Protein AF-A0A8T5TA99-F1 (afdb_monomer_lite)

Radius of gyration: 25.8 Å; chains: 1; bounding box: 64×34×60 Å

Structure (mmCIF, N/CA/C/O backbone):
data_AF-A0A8T5TA99-F1
#
_entry.id   AF-A0A8T5TA99-F1
#
loop_
_atom_site.group_PDB
_atom_site.id
_atom_site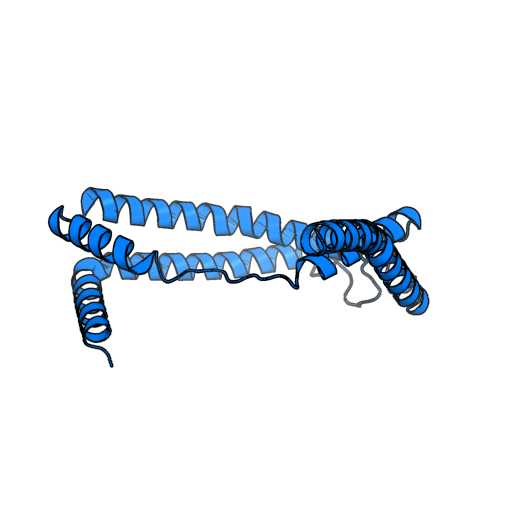.type_symbol
_atom_site.label_atom_id
_atom_site.label_alt_id
_atom_site.label_comp_id
_atom_site.label_asym_id
_atom_site.label_entity_id
_atom_site.label_seq_id
_atom_site.pdbx_PDB_ins_code
_atom_site.Cartn_x
_atom_site.Cartn_y
_atom_site.Cartn_z
_atom_site.occupancy
_atom_site.B_iso_or_equiv
_atom_site.auth_seq_id
_atom_site.auth_comp_id
_atom_site.auth_asym_id
_atom_site.auth_atom_id
_atom_site.pdbx_PDB_model_num
ATOM 1 N N . MET A 1 1 ? -14.750 -26.282 25.254 1.00 51.44 1 MET A N 1
ATOM 2 C CA . MET A 1 1 ? -15.281 -24.907 25.203 1.00 51.44 1 MET A CA 1
ATOM 3 C C . MET A 1 1 ? -15.154 -24.340 26.601 1.00 51.44 1 MET A C 1
ATOM 5 O O . MET A 1 1 ? -15.674 -24.954 27.524 1.00 51.44 1 MET A O 1
ATOM 9 N N . SER A 1 2 ? -14.337 -23.305 26.790 1.00 62.81 2 SER A N 1
ATOM 10 C CA . SER A 1 2 ? -14.046 -22.801 28.142 1.00 62.81 2 SER A CA 1
ATOM 11 C C . SER A 1 2 ? -15.219 -21.975 28.684 1.00 62.81 2 SER A C 1
ATOM 13 O O . SER A 1 2 ? -15.949 -21.358 27.911 1.00 62.81 2 SER A O 1
ATOM 15 N N . GLU A 1 3 ? -15.400 -21.939 30.005 1.00 66.69 3 GLU A N 1
ATOM 16 C CA . GLU A 1 3 ? -16.466 -21.178 30.685 1.00 66.69 3 GLU A CA 1
ATOM 17 C C . GLU A 1 3 ? -16.492 -19.688 30.270 1.00 66.69 3 GLU A C 1
ATOM 19 O O . GLU A 1 3 ? -17.555 -19.077 30.147 1.00 66.69 3 GLU A O 1
ATOM 24 N N . ASN A 1 4 ? -15.319 -19.131 29.940 1.00 64.12 4 ASN A N 1
ATOM 25 C CA . ASN A 1 4 ? -15.170 -17.773 29.412 1.00 64.12 4 ASN A CA 1
ATOM 26 C C . ASN A 1 4 ? -15.747 -17.604 27.993 1.00 64.12 4 ASN A C 1
ATOM 28 O O . ASN A 1 4 ? -16.397 -16.598 27.727 1.00 64.12 4 ASN A O 1
ATOM 32 N N . GLU A 1 5 ? -15.587 -18.584 27.097 1.00 67.19 5 GLU A N 1
ATOM 33 C CA . GLU A 1 5 ? -16.125 -18.510 25.725 1.00 67.19 5 GLU A CA 1
ATOM 34 C C . GLU A 1 5 ? -17.658 -18.566 25.704 1.00 67.19 5 GLU A C 1
ATOM 36 O O . GLU A 1 5 ? -18.302 -17.868 24.923 1.00 67.19 5 GLU A O 1
ATOM 41 N N . LEU A 1 6 ? -18.259 -19.369 26.589 1.00 71.94 6 LEU A N 1
ATOM 42 C CA . LEU A 1 6 ? -19.715 -19.429 26.751 1.00 71.94 6 LEU A CA 1
ATOM 43 C C . LEU A 1 6 ? -20.284 -18.115 27.306 1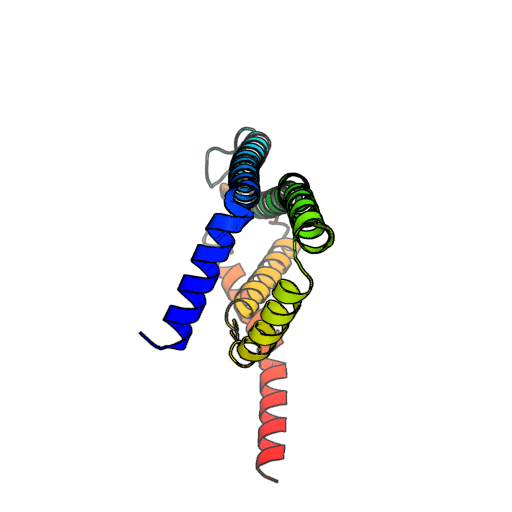.00 71.94 6 LEU A C 1
ATOM 45 O O . LEU A 1 6 ? -21.333 -17.655 26.849 1.00 71.94 6 LEU A O 1
ATOM 49 N N . SER A 1 7 ? -19.579 -17.488 28.253 1.00 73.31 7 SER A N 1
ATOM 50 C CA . SER A 1 7 ? -19.930 -16.167 28.790 1.00 73.31 7 SER A CA 1
ATOM 51 C C . SER A 1 7 ? -19.835 -15.066 27.726 1.00 73.31 7 SER A C 1
ATOM 53 O O . SER A 1 7 ? -20.746 -14.243 27.607 1.00 73.31 7 SER A O 1
ATOM 55 N N . ASP A 1 8 ? -18.782 -15.072 26.903 1.00 71.25 8 ASP A N 1
ATOM 56 C CA . ASP A 1 8 ? -18.596 -14.106 25.814 1.00 71.25 8 ASP A CA 1
ATOM 57 C C . ASP A 1 8 ? -19.667 -14.247 24.717 1.00 71.25 8 ASP A C 1
ATOM 59 O O . ASP A 1 8 ? -20.226 -13.247 24.262 1.00 71.25 8 ASP A O 1
ATOM 63 N N . LEU A 1 9 ? -20.028 -15.476 24.329 1.00 74.19 9 LEU A N 1
ATOM 64 C CA . LEU A 1 9 ? -21.074 -15.717 23.327 1.00 74.19 9 LEU A CA 1
ATOM 65 C C . LEU A 1 9 ? -22.469 -15.317 23.817 1.00 74.19 9 LEU A C 1
ATOM 67 O O . LEU A 1 9 ? -23.249 -14.746 23.051 1.00 74.19 9 LEU A O 1
ATOM 71 N N . ASN A 1 10 ? -22.790 -15.581 25.085 1.00 78.31 10 ASN A N 1
ATOM 72 C CA . ASN A 1 10 ? -24.068 -15.171 25.667 1.00 78.31 10 ASN A CA 1
ATOM 73 C C . ASN A 1 10 ? -24.172 -13.643 25.779 1.00 78.31 10 ASN A C 1
ATOM 75 O O . ASN A 1 10 ? -25.221 -13.081 25.452 1.00 78.31 10 ASN A O 1
ATOM 79 N N . PHE A 1 11 ? -23.077 -12.967 26.146 1.00 73.19 11 PHE A N 1
ATOM 80 C CA . PHE A 1 11 ? -22.994 -11.506 26.162 1.00 73.19 11 PHE A CA 1
ATOM 81 C C . PHE A 1 11 ? -23.163 -10.908 24.756 1.00 73.19 11 PHE A C 1
ATOM 83 O O . PHE A 1 11 ? -23.994 -10.020 24.558 1.00 73.19 11 PHE A O 1
ATOM 90 N N . LEU A 1 12 ? -22.466 -11.447 23.748 1.00 72.25 12 LEU A N 1
ATOM 91 C CA . LEU A 1 12 ? -22.625 -11.028 22.351 1.00 72.25 12 LEU A CA 1
ATOM 92 C C . LEU A 1 12 ? -24.059 -11.230 21.857 1.00 72.25 12 LEU A C 1
ATOM 94 O O . LEU A 1 12 ? -24.640 -10.325 21.266 1.00 72.25 12 LEU A O 1
ATOM 98 N N . LYS A 1 13 ? -24.669 -12.384 22.133 1.00 76.50 13 LYS A N 1
ATOM 99 C CA . LYS A 1 13 ? -26.043 -12.685 21.709 1.00 76.50 13 LYS A CA 1
ATOM 100 C C . LYS A 1 13 ? -27.066 -11.742 22.350 1.00 76.50 13 LYS A C 1
ATOM 102 O O . LYS A 1 13 ? -28.017 -11.329 21.681 1.00 76.50 13 LYS A O 1
ATOM 107 N N . PHE A 1 14 ? -26.870 -11.380 23.618 1.00 77.19 14 PHE A N 1
ATOM 108 C CA . PHE A 1 14 ? -27.692 -10.390 24.317 1.00 77.19 14 PHE A CA 1
ATOM 109 C C . PHE A 1 14 ? -27.541 -8.994 23.700 1.00 77.19 14 PHE A C 1
ATOM 111 O O . PHE A 1 14 ? -28.536 -8.354 23.358 1.00 77.19 14 PHE A O 1
ATOM 118 N N . MET A 1 15 ? -26.303 -8.564 23.462 1.00 74.19 15 MET A N 1
ATOM 119 C CA . MET A 1 15 ? -25.973 -7.279 22.842 1.00 74.19 15 MET A CA 1
ATOM 120 C C . MET A 1 15 ? -26.513 -7.156 21.412 1.00 74.19 15 MET A C 1
ATOM 122 O O . MET A 1 15 ? -27.098 -6.134 21.056 1.00 74.19 15 MET A O 1
ATOM 126 N N . VAL A 1 16 ? -26.392 -8.218 20.611 1.00 75.62 16 VAL A N 1
ATOM 127 C CA . VAL A 1 16 ? -26.923 -8.300 19.243 1.00 75.62 16 VAL A CA 1
ATOM 128 C C . VAL A 1 16 ? -28.444 -8.168 19.238 1.00 75.62 16 VAL A C 1
ATOM 130 O O . VAL A 1 16 ? -28.980 -7.429 18.420 1.00 75.62 16 VAL A O 1
ATOM 133 N N . LYS A 1 17 ? -29.155 -8.818 20.170 1.00 77.38 17 LYS A N 1
ATOM 134 C CA . LYS A 1 17 ? -30.613 -8.654 20.293 1.00 77.38 17 LYS A CA 1
ATOM 135 C C . LYS A 1 17 ? -31.005 -7.249 20.754 1.00 77.38 17 LYS A C 1
ATOM 137 O O . LYS A 1 17 ? -31.955 -6.684 20.220 1.00 77.38 17 LYS A O 1
ATOM 142 N N . LYS A 1 18 ? -30.271 -6.679 21.715 1.00 77.62 18 LYS A N 1
ATOM 143 C CA . LYS A 1 18 ? -30.534 -5.348 22.289 1.00 77.62 18 LYS A CA 1
ATOM 144 C C . LYS A 1 18 ? -30.297 -4.220 21.276 1.00 77.62 18 LYS A C 1
ATOM 146 O O . LYS A 1 18 ? -31.073 -3.270 21.229 1.00 77.62 18 LYS A O 1
ATOM 151 N N . TYR A 1 19 ? -29.275 -4.346 20.427 1.00 78.62 19 TYR A N 1
ATOM 152 C CA . TYR A 1 19 ? -28.855 -3.312 19.472 1.00 78.62 19 TYR A CA 1
ATOM 153 C C . TYR A 1 19 ? -28.985 -3.732 17.994 1.00 78.62 19 TYR A C 1
ATOM 155 O O . TYR A 1 19 ? -28.326 -3.157 17.127 1.00 78.62 19 TYR A O 1
ATOM 163 N N . TRP A 1 20 ? -29.873 -4.685 17.677 1.00 80.31 20 TRP A N 1
ATOM 164 C CA . TRP A 1 20 ? -30.039 -5.255 16.327 1.00 80.31 20 TRP A CA 1
ATOM 165 C C . TRP A 1 20 ? -30.229 -4.204 15.222 1.00 80.31 20 TRP A C 1
ATOM 167 O O . TRP A 1 20 ? -29.672 -4.336 14.137 1.00 80.31 20 TRP A O 1
ATOM 177 N N . LYS A 1 21 ? -30.966 -3.118 15.499 1.00 81.94 21 LYS A N 1
ATOM 178 C CA . LYS A 1 21 ? -31.196 -2.027 14.530 1.00 81.94 21 LYS A CA 1
ATOM 179 C C . LYS A 1 21 ? -29.906 -1.287 14.148 1.00 81.94 21 LYS A C 1
ATOM 181 O O . LYS A 1 21 ? -29.744 -0.908 12.994 1.00 81.94 21 LYS A O 1
ATOM 186 N N . ILE A 1 22 ? -28.991 -1.096 15.100 1.00 79.94 22 ILE A N 1
ATOM 187 C CA . ILE A 1 22 ? -27.688 -0.453 14.856 1.00 79.94 22 ILE A CA 1
ATOM 188 C C . ILE A 1 22 ? -26.770 -1.411 14.105 1.00 79.94 22 ILE A C 1
ATOM 190 O O . ILE A 1 22 ? -26.100 -1.006 13.162 1.00 79.94 22 ILE A O 1
ATOM 194 N N . LEU A 1 23 ? -26.787 -2.692 14.478 1.00 81.81 23 LEU A N 1
ATOM 195 C CA . LEU A 1 23 ? -26.035 -3.721 13.768 1.00 81.81 23 LEU A CA 1
ATOM 196 C C . LEU A 1 23 ? -26.473 -3.810 12.300 1.00 81.81 23 LEU A C 1
ATOM 198 O O . LEU A 1 23 ? -25.630 -3.835 11.410 1.00 81.81 23 LEU A O 1
ATOM 202 N N . LEU A 1 24 ? -27.780 -3.766 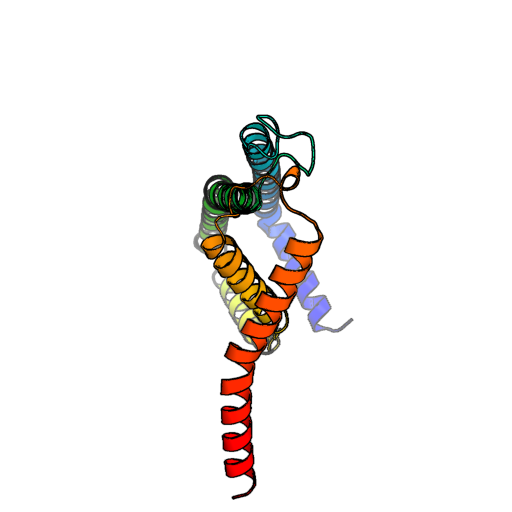12.039 1.00 86.19 24 LEU A N 1
ATOM 203 C CA . LEU A 1 24 ? -28.329 -3.747 10.686 1.00 86.19 24 LEU A CA 1
ATOM 204 C C . LEU A 1 24 ? -27.879 -2.508 9.891 1.00 86.19 24 LEU A C 1
ATOM 206 O O . LEU A 1 24 ? -27.515 -2.643 8.727 1.00 86.19 24 LEU A O 1
ATOM 210 N N . LEU A 1 25 ? -27.817 -1.324 10.514 1.00 85.06 25 LEU A N 1
ATOM 211 C CA . LEU A 1 25 ? -27.263 -0.115 9.884 1.00 85.06 25 LEU A CA 1
ATOM 212 C C . LEU A 1 25 ? -25.775 -0.257 9.533 1.00 85.06 25 LEU A C 1
ATOM 214 O O . LEU A 1 25 ? -25.373 0.136 8.443 1.00 85.06 25 LEU A O 1
ATOM 218 N N . ILE A 1 26 ? -24.968 -0.856 10.413 1.00 84.88 26 ILE A N 1
ATOM 219 C CA . ILE A 1 26 ? -23.544 -1.116 10.142 1.00 84.88 26 ILE A CA 1
ATOM 220 C C . ILE A 1 26 ? -23.389 -2.055 8.942 1.00 84.88 26 ILE A C 1
ATOM 222 O O . ILE A 1 26 ? -22.581 -1.783 8.057 1.00 84.88 26 ILE A O 1
ATOM 226 N N . VAL A 1 27 ? -24.181 -3.131 8.886 1.00 87.62 27 VAL A N 1
ATOM 227 C CA . VAL A 1 27 ? -24.155 -4.081 7.763 1.00 87.62 27 VAL A CA 1
ATOM 228 C C . VAL A 1 27 ? -24.536 -3.386 6.456 1.00 87.62 27 VAL A C 1
ATOM 230 O O . VAL A 1 27 ? -23.835 -3.553 5.462 1.00 87.62 27 VAL A O 1
ATOM 233 N N . ILE A 1 28 ? -25.588 -2.560 6.454 1.00 89.44 28 ILE A N 1
ATOM 234 C CA . ILE A 1 28 ? -25.984 -1.781 5.270 1.00 89.44 28 ILE A CA 1
ATOM 235 C C . ILE A 1 28 ? -24.856 -0.840 4.838 1.00 89.44 28 ILE A C 1
ATOM 237 O O . ILE A 1 28 ? -24.504 -0.818 3.662 1.00 89.44 28 ILE A O 1
ATOM 241 N N . GLY A 1 29 ? -24.256 -0.099 5.773 1.00 86.81 29 GLY A N 1
ATOM 242 C CA . GLY A 1 29 ? -23.138 0.795 5.470 1.00 86.81 29 GLY A CA 1
ATOM 243 C C . GLY A 1 29 ? -21.934 0.063 4.879 1.00 86.81 29 GLY A C 1
ATOM 244 O O . GLY A 1 29 ? -21.322 0.557 3.938 1.00 86.81 29 GLY A O 1
ATOM 245 N N . LEU A 1 30 ? -21.631 -1.140 5.372 1.00 88.06 30 LEU A N 1
ATOM 246 C CA . LEU A 1 30 ? -20.544 -1.964 4.847 1.00 88.06 30 LEU A CA 1
ATOM 247 C C . LEU A 1 30 ? -20.844 -2.458 3.427 1.00 88.06 30 LEU A C 1
ATOM 249 O O . LEU A 1 30 ? -19.972 -2.389 2.567 1.00 88.06 30 LEU A O 1
ATOM 253 N N . VAL A 1 31 ? -22.077 -2.891 3.149 1.00 91.75 31 VAL A N 1
ATOM 254 C CA . VAL A 1 31 ? -22.496 -3.270 1.789 1.00 91.75 31 VAL A CA 1
ATOM 255 C C . VAL A 1 31 ? -22.370 -2.083 0.832 1.00 91.75 31 VAL A C 1
ATOM 257 O O . VAL A 1 31 ? -21.825 -2.236 -0.258 1.00 91.75 31 VAL A O 1
ATOM 260 N N . VAL A 1 32 ? -22.806 -0.890 1.247 1.00 90.81 32 VAL A N 1
ATOM 261 C CA . VAL A 1 32 ? -22.658 0.338 0.448 1.00 90.81 32 VAL A CA 1
ATOM 262 C C . VAL A 1 32 ? -21.184 0.670 0.211 1.00 90.81 32 VAL A C 1
ATOM 264 O O . VAL A 1 32 ? -20.824 1.002 -0.914 1.00 90.81 32 VAL A O 1
ATOM 267 N N . ALA A 1 33 ? -20.323 0.529 1.222 1.00 88.44 33 ALA A N 1
ATOM 268 C CA . ALA A 1 33 ? -18.885 0.753 1.082 1.00 88.44 33 ALA A CA 1
ATOM 269 C C . ALA A 1 33 ? -18.239 -0.224 0.086 1.00 88.44 33 ALA A C 1
ATOM 271 O O . ALA A 1 33 ? -17.436 0.192 -0.744 1.00 88.44 33 ALA A O 1
ATOM 272 N N . VAL A 1 34 ? -18.625 -1.504 0.113 1.00 90.69 34 VAL A N 1
ATOM 273 C CA . VAL A 1 34 ? -18.138 -2.509 -0.848 1.00 90.69 34 VAL A CA 1
ATOM 274 C C . VAL A 1 34 ? -18.594 -2.178 -2.267 1.00 90.69 34 VAL A C 1
ATOM 276 O O . VAL A 1 34 ? -17.792 -2.225 -3.195 1.00 90.69 34 VAL A O 1
ATOM 279 N N . ILE A 1 35 ? -19.864 -1.806 -2.447 1.00 92.62 35 ILE A N 1
ATOM 280 C CA . ILE A 1 35 ? -20.377 -1.386 -3.756 1.00 92.62 35 ILE A CA 1
ATOM 281 C C . ILE A 1 35 ? -19.603 -0.156 -4.245 1.00 92.62 35 ILE A C 1
ATOM 283 O O . ILE A 1 35 ? -19.124 -0.154 -5.376 1.00 92.62 35 ILE A O 1
ATOM 287 N N . ALA A 1 36 ? -19.419 0.853 -3.391 1.00 88.38 36 ALA A N 1
ATOM 288 C CA . ALA A 1 36 ? -18.643 2.043 -3.721 1.00 88.38 36 ALA A CA 1
ATOM 289 C C . ALA A 1 36 ? -17.205 1.691 -4.128 1.00 88.38 36 ALA A C 1
ATOM 291 O O . ALA A 1 36 ? -16.748 2.181 -5.152 1.00 88.38 36 ALA A O 1
ATOM 292 N N . ALA A 1 37 ? -16.533 0.785 -3.409 1.00 87.62 37 ALA A N 1
ATOM 293 C CA . ALA A 1 37 ? -15.198 0.306 -3.768 1.00 87.62 37 ALA A CA 1
ATOM 294 C C . ALA A 1 37 ? -15.155 -0.322 -5.163 1.00 87.62 37 ALA A C 1
ATOM 296 O O . ALA A 1 37 ? -14.293 0.027 -5.965 1.00 87.62 37 ALA A O 1
ATOM 297 N N . ILE A 1 38 ? -16.118 -1.191 -5.484 1.00 89.75 38 ILE A N 1
ATOM 298 C CA . ILE A 1 38 ? -16.208 -1.825 -6.805 1.00 89.75 38 ILE A CA 1
ATOM 299 C C . ILE A 1 38 ? -16.415 -0.770 -7.899 1.00 89.75 38 ILE A C 1
ATOM 301 O O . ILE A 1 38 ? -15.742 -0.814 -8.927 1.00 89.75 38 ILE A O 1
ATOM 305 N N . PHE A 1 39 ? -17.312 0.196 -7.684 1.00 90.00 39 PHE A N 1
ATOM 306 C CA . PHE A 1 39 ? -17.568 1.267 -8.651 1.00 90.00 39 PHE A CA 1
ATOM 307 C C . PHE A 1 39 ? -16.371 2.203 -8.824 1.00 90.00 39 PHE A C 1
ATOM 309 O O . PHE A 1 39 ? -16.041 2.558 -9.953 1.00 90.00 39 PHE A O 1
ATOM 316 N N . THR A 1 40 ? -15.705 2.583 -7.732 1.00 88.31 40 THR A N 1
ATOM 317 C CA . THR A 1 40 ? -14.484 3.392 -7.770 1.00 88.31 40 THR A CA 1
ATOM 318 C C . THR A 1 40 ? -13.393 2.659 -8.538 1.00 88.31 40 THR A C 1
ATOM 320 O O . THR A 1 40 ? -12.813 3.235 -9.451 1.00 88.31 40 THR A O 1
ATOM 323 N N . LEU A 1 41 ? -13.175 1.375 -8.251 1.00 86.00 41 LEU A N 1
ATOM 324 C CA . LEU A 1 41 ? -12.208 0.549 -8.963 1.00 86.00 41 LEU A CA 1
ATOM 325 C C . LEU A 1 41 ? -12.538 0.480 -10.460 1.00 86.00 41 LEU A C 1
ATOM 327 O O . LEU A 1 41 ? -11.675 0.756 -11.287 1.00 86.00 41 LEU A O 1
ATOM 331 N N . PHE A 1 42 ? -13.791 0.199 -10.822 1.00 86.44 42 PHE A N 1
ATOM 332 C CA . PHE A 1 42 ? -14.209 0.138 -12.223 1.00 86.44 42 PHE A CA 1
ATOM 333 C C . PHE A 1 42 ? -14.037 1.481 -12.943 1.00 86.44 42 PHE A C 1
ATOM 335 O O . PHE A 1 42 ? -13.524 1.515 -14.057 1.00 86.44 42 PHE A O 1
ATOM 342 N N . GLY A 1 43 ? -14.394 2.592 -12.295 1.00 84.31 43 GLY A N 1
ATOM 343 C CA . GLY A 1 43 ? -14.183 3.934 -12.836 1.00 84.31 43 GLY A CA 1
ATOM 344 C C . GLY A 1 43 ? -12.703 4.255 -13.044 1.00 84.31 43 GLY A C 1
ATOM 345 O O . GLY A 1 43 ? -12.340 4.866 -14.043 1.00 84.31 43 GLY A O 1
ATOM 346 N N . ILE A 1 44 ? -11.829 3.806 -12.148 1.00 84.44 44 ILE A N 1
ATOM 347 C CA . ILE A 1 44 ? -10.383 4.001 -12.284 1.00 84.44 44 ILE A CA 1
ATOM 348 C C . ILE A 1 44 ? -9.834 3.166 -13.437 1.00 84.44 44 ILE A C 1
ATOM 350 O O . ILE A 1 44 ? -9.157 3.707 -14.305 1.00 84.44 44 ILE A O 1
ATOM 354 N N . PHE A 1 45 ? -10.184 1.880 -13.504 1.00 81.75 45 PHE A N 1
ATOM 355 C CA . PHE A 1 45 ? -9.758 1.017 -14.605 1.00 81.75 45 PHE A CA 1
ATOM 356 C C . PHE A 1 45 ? -10.259 1.507 -15.955 1.00 81.75 45 PHE A C 1
ATOM 358 O O . PHE A 1 45 ? -9.537 1.378 -16.933 1.00 81.75 45 PHE A O 1
ATOM 365 N N . GLN A 1 46 ? -11.453 2.094 -16.030 1.00 80.81 46 GLN A N 1
ATOM 366 C CA . GLN A 1 46 ? -11.918 2.684 -17.279 1.00 80.81 46 GLN A CA 1
ATOM 367 C C . GLN A 1 46 ? -11.022 3.821 -17.747 1.00 80.81 46 GLN A C 1
ATOM 369 O O . GLN A 1 46 ? -10.805 3.890 -18.941 1.00 80.81 46 GLN A O 1
ATOM 374 N N . ASN A 1 47 ? -10.494 4.649 -16.840 1.00 78.38 47 ASN A N 1
ATOM 375 C CA . ASN A 1 47 ? -9.751 5.877 -17.150 1.00 78.38 47 ASN A CA 1
ATOM 376 C C . ASN A 1 47 ? -8.218 5.728 -17.130 1.00 78.38 47 ASN A C 1
ATOM 378 O O . ASN A 1 47 ? -7.515 6.696 -17.405 1.00 78.38 47 ASN A O 1
ATOM 382 N N . LEU A 1 48 ? -7.693 4.552 -16.781 1.00 77.38 48 LEU A N 1
ATOM 383 C CA . LEU A 1 48 ? -6.257 4.266 -16.791 1.00 77.38 48 LEU A CA 1
ATOM 384 C C . LEU A 1 48 ? -5.797 3.734 -18.150 1.00 77.38 48 LEU A C 1
ATOM 386 O O . LEU A 1 48 ? -6.524 3.003 -18.825 1.00 77.38 48 LEU A O 1
ATOM 390 N N . GLU A 1 49 ? -4.541 4.019 -18.488 1.00 72.06 49 GLU A N 1
ATOM 391 C CA . GLU A 1 49 ? -3.869 3.503 -19.689 1.00 72.06 49 GLU A CA 1
ATOM 392 C C . GLU A 1 49 ? -3.702 1.974 -19.665 1.00 72.06 49 GLU A C 1
ATOM 394 O O . GLU A 1 49 ? -3.736 1.337 -20.708 1.00 72.06 49 GLU A O 1
ATOM 399 N N . ILE A 1 50 ? -3.630 1.368 -18.473 1.00 69.50 50 ILE A N 1
ATOM 400 C CA . ILE A 1 50 ? -3.583 -0.097 -18.268 1.00 69.50 50 ILE A CA 1
ATOM 401 C C . ILE A 1 50 ? -4.971 -0.747 -18.449 1.00 69.50 50 ILE A C 1
ATOM 403 O O . ILE A 1 50 ? -5.115 -1.966 -18.375 1.00 69.50 50 ILE A O 1
ATOM 407 N N . GLY A 1 51 ? -6.025 0.057 -18.614 1.00 70.31 51 GLY A N 1
ATOM 408 C CA . GLY A 1 51 ? -7.407 -0.404 -18.694 1.00 70.31 51 GLY A CA 1
ATOM 409 C C . GLY A 1 51 ? -8.170 0.181 -19.883 1.00 70.31 51 GLY A C 1
ATOM 410 O O . GLY A 1 51 ? -7.740 0.094 -21.023 1.00 70.31 51 GLY A O 1
ATOM 411 N N . GLY A 1 52 ? -9.358 0.731 -19.638 1.00 60.94 52 GLY A N 1
ATOM 412 C CA . GLY A 1 52 ? -10.354 1.045 -20.669 1.00 60.94 52 GLY A CA 1
ATOM 413 C C . GLY A 1 52 ? -9.963 2.120 -21.691 1.00 60.94 52 GLY A C 1
ATOM 414 O O . GLY A 1 52 ? -10.606 2.184 -22.739 1.00 60.94 52 GLY A O 1
ATOM 415 N N . TYR A 1 53 ? -8.927 2.924 -21.423 1.00 60.41 53 TYR A N 1
ATOM 416 C CA . TYR A 1 53 ? -8.419 3.963 -22.328 1.00 60.41 53 TYR A CA 1
ATOM 417 C C . TYR A 1 53 ? -7.129 3.561 -23.082 1.00 60.41 53 TYR A C 1
ATOM 419 O O . TYR A 1 53 ? -6.687 4.339 -23.926 1.00 60.41 53 TYR A O 1
ATOM 427 N N . GLY A 1 54 ? -6.539 2.376 -22.845 1.00 63.91 54 GLY A N 1
ATOM 428 C CA . GLY A 1 54 ? -5.256 1.974 -23.450 1.00 63.91 54 GLY A CA 1
ATOM 429 C C . GLY A 1 54 ? -4.959 0.462 -23.472 1.00 63.91 54 GLY A C 1
ATOM 430 O O . GLY A 1 54 ? -5.829 -0.360 -23.204 1.00 63.91 54 GLY A O 1
ATOM 431 N N . ALA A 1 55 ? -3.739 0.127 -23.912 1.00 58.47 55 ALA A N 1
ATOM 432 C CA . ALA A 1 55 ? -3.025 -1.159 -23.846 1.00 58.47 55 ALA A CA 1
ATOM 433 C C . ALA A 1 55 ? -3.840 -2.428 -23.486 1.00 58.47 55 ALA A C 1
ATOM 435 O O . ALA A 1 55 ? -3.969 -2.800 -22.321 1.00 58.47 55 ALA A O 1
ATOM 436 N N . TRP A 1 56 ? -4.300 -3.182 -24.494 1.00 68.06 56 TRP A N 1
ATOM 437 C CA . TRP A 1 56 ? -4.890 -4.521 -24.288 1.00 68.06 56 TRP A CA 1
ATOM 438 C C . TRP A 1 56 ? -3.831 -5.636 -24.188 1.00 68.06 56 TRP A C 1
ATOM 440 O O . TRP A 1 56 ? -4.161 -6.780 -23.861 1.00 68.06 56 TRP A O 1
ATOM 450 N N . SER A 1 57 ? -2.561 -5.315 -24.457 1.00 76.19 57 SER A N 1
ATOM 451 C CA . SER A 1 57 ? -1.412 -6.216 -24.339 1.00 76.19 57 SER A CA 1
ATOM 452 C C . SER A 1 57 ? -0.495 -5.837 -23.183 1.00 76.19 57 SER A C 1
ATOM 454 O O . SER A 1 57 ? -0.249 -4.670 -22.903 1.00 76.19 57 SER A O 1
ATOM 456 N N . ILE A 1 58 ? 0.108 -6.865 -22.574 1.00 70.75 58 ILE A N 1
ATOM 457 C CA . ILE A 1 58 ? 1.126 -6.723 -21.518 1.00 70.75 58 ILE A CA 1
ATOM 458 C C . ILE A 1 58 ? 2.336 -5.894 -21.978 1.00 70.75 58 ILE A C 1
ATOM 460 O O . ILE A 1 58 ? 3.026 -5.301 -21.159 1.00 70.75 58 ILE A O 1
ATOM 464 N N . GLY A 1 59 ? 2.587 -5.849 -23.288 1.00 76.75 59 GLY A N 1
ATOM 465 C CA . GLY A 1 59 ? 3.706 -5.131 -23.887 1.00 76.75 59 GLY A CA 1
ATOM 466 C C . GLY A 1 59 ? 3.508 -3.624 -24.051 1.00 76.75 59 GLY A C 1
ATOM 467 O O . GLY A 1 59 ? 4.486 -2.961 -24.374 1.00 76.75 59 GLY A O 1
ATOM 468 N N . ASP A 1 60 ? 2.301 -3.098 -23.851 1.00 79.12 60 ASP A N 1
ATOM 469 C CA . ASP A 1 60 ? 1.940 -1.722 -24.234 1.00 79.12 60 ASP A CA 1
ATOM 470 C C . ASP A 1 60 ? 1.867 -0.771 -23.031 1.00 79.12 60 ASP A C 1
ATOM 472 O O . ASP A 1 60 ? 1.563 0.404 -23.190 1.00 79.12 60 ASP A O 1
ATOM 476 N N . PHE A 1 61 ? 2.094 -1.280 -21.820 1.00 81.75 61 PHE A N 1
ATOM 477 C CA . PHE A 1 61 ? 2.212 -0.456 -20.623 1.00 81.75 61 PHE A CA 1
ATOM 478 C C . PHE A 1 61 ? 3.641 -0.496 -20.091 1.00 81.75 61 PHE A C 1
ATOM 480 O O . PHE A 1 61 ? 4.386 -1.451 -20.324 1.00 81.75 61 PHE A O 1
ATOM 487 N N . SER A 1 62 ? 4.029 0.546 -19.367 1.00 85.81 62 SER A N 1
ATOM 488 C CA . SER A 1 62 ? 5.330 0.644 -18.716 1.00 85.81 62 SER A CA 1
ATOM 489 C C . SER A 1 62 ? 5.249 0.293 -17.227 1.00 85.81 62 SER A C 1
ATOM 491 O O . SER A 1 62 ? 4.177 0.211 -16.618 1.00 85.81 62 SER A O 1
ATOM 493 N N . VAL A 1 63 ? 6.411 0.110 -16.593 1.00 83.94 63 VAL A N 1
ATOM 494 C CA . VAL A 1 63 ? 6.505 -0.025 -15.127 1.00 83.94 63 VAL A CA 1
ATOM 495 C C . VAL A 1 63 ? 5.955 1.230 -14.433 1.00 83.94 63 VAL A C 1
ATOM 497 O O . VAL A 1 63 ? 5.299 1.126 -13.394 1.00 83.94 63 VAL A O 1
ATOM 500 N N . GLY A 1 64 ? 6.205 2.409 -15.007 1.00 84.19 64 GLY A N 1
ATOM 501 C CA . GLY A 1 64 ? 5.731 3.699 -14.518 1.00 84.19 64 GLY A CA 1
ATOM 502 C C . GLY A 1 64 ? 4.211 3.784 -14.488 1.00 84.19 64 GLY A C 1
ATOM 503 O O . GLY A 1 64 ? 3.652 4.169 -13.459 1.00 84.19 64 GLY A O 1
ATOM 504 N N . ASP A 1 65 ? 3.548 3.336 -15.553 1.00 84.75 65 ASP A N 1
ATOM 505 C CA . ASP A 1 65 ? 2.085 3.361 -15.640 1.00 84.75 65 ASP A CA 1
ATOM 506 C C . ASP A 1 65 ? 1.476 2.465 -14.569 1.00 84.75 65 ASP A C 1
ATOM 508 O O . ASP A 1 65 ? 0.514 2.856 -13.909 1.00 84.75 65 ASP A O 1
ATOM 512 N N . VAL A 1 66 ? 2.065 1.284 -14.326 1.00 84.19 66 VAL A N 1
ATOM 513 C CA . VAL A 1 66 ? 1.601 0.343 -13.288 1.00 84.19 66 VAL A CA 1
ATOM 514 C C . VAL A 1 66 ? 1.693 0.966 -11.903 1.00 84.19 66 VAL A C 1
ATOM 516 O O . VAL A 1 66 ? 0.756 0.867 -11.109 1.00 84.19 66 VAL A O 1
ATOM 519 N N . ILE A 1 67 ? 2.801 1.639 -11.601 1.00 85.12 67 ILE A N 1
ATOM 520 C CA . ILE A 1 67 ? 2.989 2.301 -10.307 1.00 85.12 67 ILE A CA 1
ATOM 521 C C . ILE A 1 67 ? 2.012 3.462 -10.154 1.00 85.12 67 ILE A C 1
ATOM 523 O O . ILE A 1 67 ? 1.374 3.585 -9.106 1.00 85.12 67 ILE A O 1
ATOM 527 N N . LEU A 1 68 ? 1.878 4.296 -11.185 1.00 85.81 68 LEU A N 1
ATOM 528 C CA . LEU A 1 68 ? 0.981 5.443 -11.168 1.00 85.81 68 LEU A CA 1
ATOM 529 C C . LEU A 1 68 ? -0.479 4.992 -11.052 1.00 85.81 68 LEU A C 1
ATOM 531 O O . LEU A 1 68 ? -1.236 5.562 -10.269 1.00 85.81 68 LEU A O 1
ATOM 535 N N . GLY A 1 69 ? -0.850 3.924 -11.758 1.00 84.38 69 GLY A N 1
ATOM 536 C CA . GLY A 1 69 ? -2.156 3.283 -11.675 1.00 84.38 69 GLY A CA 1
ATOM 537 C C . GLY A 1 69 ? -2.445 2.750 -10.276 1.00 84.38 69 GLY A C 1
ATOM 538 O O . GLY A 1 69 ? -3.472 3.095 -9.695 1.00 84.38 69 GLY A O 1
ATOM 539 N N . CYS A 1 70 ? -1.518 1.996 -9.678 1.00 86.31 70 CYS A N 1
ATOM 540 C CA . CYS A 1 70 ? -1.636 1.540 -8.290 1.00 86.31 70 CYS A CA 1
ATOM 541 C C . CYS A 1 70 ? -1.781 2.708 -7.304 1.00 86.31 70 CYS A C 1
ATOM 543 O O . CYS A 1 70 ? -2.590 2.639 -6.378 1.00 86.31 70 CYS A O 1
ATOM 545 N N . LEU A 1 71 ? -1.021 3.788 -7.495 1.00 88.00 71 LEU A N 1
ATOM 546 C CA . LEU A 1 71 ? -1.082 4.965 -6.634 1.00 88.00 71 LEU A CA 1
ATOM 547 C C . LEU A 1 71 ? -2.422 5.697 -6.772 1.00 88.00 71 LEU A C 1
ATOM 549 O O . LEU A 1 71 ? -3.002 6.086 -5.761 1.00 88.00 71 LEU A O 1
ATOM 553 N N . TRP A 1 72 ? -2.948 5.823 -7.991 1.00 86.31 72 TRP A N 1
ATOM 554 C CA . TRP A 1 72 ? -4.278 6.375 -8.251 1.00 86.31 72 TRP A CA 1
ATOM 555 C C . TRP A 1 72 ? -5.395 5.529 -7.644 1.00 86.31 72 TRP A C 1
ATOM 557 O O . TRP A 1 72 ? -6.292 6.088 -7.011 1.00 86.31 72 TRP A O 1
ATOM 567 N N . VAL A 1 73 ? -5.320 4.200 -7.786 1.00 89.12 73 VAL A N 1
ATOM 568 C CA . VAL A 1 73 ? -6.254 3.259 -7.149 1.00 89.12 73 VAL A CA 1
ATOM 569 C C . VAL A 1 73 ? -6.253 3.462 -5.639 1.00 89.12 73 VAL A C 1
ATOM 571 O O . VAL A 1 73 ? -7.304 3.738 -5.065 1.00 89.12 73 VAL A O 1
ATOM 574 N N . LEU A 1 74 ? -5.077 3.422 -5.007 1.00 88.06 74 LEU A N 1
ATOM 575 C CA . LEU A 1 74 ? -4.952 3.610 -3.562 1.00 88.06 74 LEU A CA 1
ATOM 576 C C . LEU A 1 74 ? -5.457 4.981 -3.107 1.00 88.06 74 LEU A C 1
ATOM 578 O O . LEU A 1 74 ? -6.170 5.069 -2.109 1.00 88.06 74 LEU A O 1
ATOM 582 N N . LEU A 1 75 ? -5.105 6.051 -3.822 1.00 90.19 75 LEU A N 1
ATOM 583 C CA . LEU A 1 75 ? -5.504 7.411 -3.471 1.00 90.19 75 LEU A CA 1
ATOM 584 C C . LEU A 1 75 ? -7.024 7.578 -3.521 1.00 90.19 75 LEU A C 1
ATOM 586 O O . LEU A 1 75 ? -7.617 8.122 -2.590 1.00 90.19 75 LEU A O 1
ATOM 590 N N . LEU A 1 76 ? -7.659 7.116 -4.598 1.00 88.69 76 LEU A N 1
ATOM 591 C CA . LEU A 1 76 ? -9.094 7.292 -4.801 1.00 88.69 76 LEU A CA 1
ATOM 592 C C . LEU A 1 76 ? -9.922 6.336 -3.952 1.00 88.69 76 LEU A C 1
ATOM 594 O O . LEU A 1 76 ? -10.957 6.746 -3.434 1.00 88.69 76 LEU A O 1
ATOM 598 N N . GLU A 1 77 ? -9.468 5.104 -3.741 1.00 86.62 77 GLU A N 1
ATOM 599 C CA . GLU A 1 77 ? -10.113 4.193 -2.798 1.00 86.62 77 GLU A CA 1
ATOM 600 C C . GLU A 1 77 ? -10.050 4.763 -1.373 1.00 86.62 77 GLU A C 1
ATOM 602 O O . GLU A 1 77 ? -11.064 4.819 -0.671 1.00 86.62 77 GLU A O 1
ATOM 607 N N . LEU A 1 78 ? -8.895 5.302 -0.966 1.00 90.06 78 LEU A N 1
ATOM 608 C CA . LEU A 1 78 ? -8.748 5.960 0.330 1.00 90.06 78 LEU A CA 1
ATOM 609 C C . LEU A 1 78 ? -9.670 7.186 0.458 1.00 90.06 78 LEU A C 1
ATOM 611 O O . LEU A 1 78 ? -10.324 7.370 1.489 1.00 90.06 78 LEU A O 1
ATOM 615 N N . LEU A 1 79 ? -9.730 8.020 -0.581 1.00 91.06 79 LEU A N 1
ATOM 616 C CA . LEU A 1 79 ? -10.466 9.282 -0.568 1.00 91.06 79 LEU A CA 1
ATOM 617 C C . LEU A 1 79 ? -11.984 9.099 -0.663 1.00 91.06 79 LEU A C 1
ATOM 619 O O . LEU A 1 79 ? -12.725 9.726 0.090 1.00 91.06 79 LEU A O 1
ATOM 623 N N . ILE A 1 80 ? -12.447 8.266 -1.593 1.00 90.00 80 ILE A N 1
ATOM 624 C CA . ILE A 1 80 ? -13.867 8.130 -1.940 1.00 90.00 80 ILE A CA 1
ATOM 625 C C . ILE A 1 80 ? -14.545 7.056 -1.090 1.00 90.00 80 ILE A C 1
ATOM 627 O O . ILE A 1 80 ? -15.722 7.189 -0.762 1.00 90.00 80 ILE A O 1
ATOM 631 N N . VAL A 1 81 ? -13.823 6.004 -0.700 1.00 89.44 81 VAL A N 1
ATOM 632 C CA . VAL A 1 81 ? -14.418 4.866 0.010 1.00 89.44 81 VAL A CA 1
ATOM 633 C C . VAL A 1 81 ? -14.046 4.901 1.482 1.00 89.44 81 VAL A C 1
ATOM 635 O O . VAL A 1 81 ? -14.925 4.968 2.343 1.00 89.44 81 VAL A O 1
ATOM 638 N N . VAL A 1 82 ? -12.750 4.873 1.794 1.00 87.31 82 VAL A N 1
ATOM 639 C CA . VAL A 1 82 ? -12.283 4.676 3.172 1.00 87.31 82 VAL A CA 1
ATOM 640 C C . VAL A 1 82 ? -12.646 5.870 4.053 1.00 87.31 82 VAL A C 1
ATOM 642 O O . VAL A 1 82 ? -13.219 5.677 5.124 1.00 87.31 82 VAL A O 1
ATOM 645 N N . LEU A 1 83 ? -12.380 7.099 3.604 1.00 90.75 83 LEU A N 1
ATOM 646 C CA . LEU A 1 83 ? -12.677 8.318 4.363 1.00 90.75 83 LEU A CA 1
ATOM 647 C C . LEU A 1 83 ? -14.173 8.444 4.724 1.00 90.75 83 LEU A C 1
ATOM 649 O O . LEU A 1 83 ? -14.481 8.548 5.917 1.00 90.75 83 LEU A O 1
ATOM 653 N N . PRO A 1 84 ? -15.122 8.361 3.768 1.00 88.94 84 PRO A N 1
ATOM 654 C CA . PRO A 1 84 ? -16.550 8.404 4.086 1.00 88.94 84 PRO A CA 1
ATOM 655 C C . PRO A 1 84 ? -17.016 7.221 4.937 1.00 88.94 84 PRO A C 1
ATOM 657 O O . PRO A 1 84 ? -17.832 7.405 5.840 1.00 88.94 84 PRO A O 1
ATOM 660 N N . THR A 1 85 ? -16.474 6.021 4.709 1.00 89.50 85 THR A N 1
ATOM 661 C CA . THR A 1 85 ? -16.831 4.825 5.490 1.00 89.50 85 THR A CA 1
ATOM 662 C C . THR A 1 85 ? -16.399 4.965 6.948 1.00 89.50 85 THR A C 1
ATOM 664 O O . THR A 1 85 ? -17.188 4.699 7.856 1.00 89.50 85 THR A O 1
ATOM 667 N N . ILE A 1 86 ? -15.173 5.436 7.195 1.00 88.06 86 ILE A N 1
ATOM 668 C CA . ILE A 1 86 ? -14.673 5.700 8.548 1.00 88.06 86 ILE A CA 1
ATOM 669 C C . ILE A 1 86 ? -15.505 6.794 9.218 1.00 88.06 86 ILE A C 1
ATOM 671 O O . ILE A 1 86 ? -15.883 6.636 10.378 1.00 88.06 86 ILE A O 1
ATOM 675 N N . ALA A 1 87 ? -15.834 7.875 8.506 1.00 90.50 87 ALA A N 1
ATOM 676 C CA . ALA A 1 87 ? -16.681 8.937 9.044 1.00 90.50 87 ALA A CA 1
ATOM 677 C C . ALA A 1 87 ? -18.076 8.410 9.429 1.00 90.50 87 ALA A C 1
ATOM 679 O O . ALA A 1 87 ? -18.546 8.654 10.541 1.00 90.50 87 ALA A O 1
ATOM 680 N N . TYR A 1 88 ? -18.713 7.629 8.553 1.00 90.44 88 TYR A N 1
ATOM 681 C CA . TYR A 1 88 ? -20.018 7.010 8.794 1.00 90.44 88 TYR A CA 1
ATOM 682 C C . TYR A 1 88 ? -20.003 6.071 10.008 1.00 90.44 88 TYR A C 1
ATOM 684 O O . TYR A 1 88 ? -20.823 6.210 10.920 1.00 90.44 88 TYR A O 1
ATOM 692 N N . LEU A 1 89 ? -19.040 5.145 10.060 1.00 88.00 89 LEU A N 1
ATOM 693 C CA . LEU A 1 89 ? -18.891 4.214 11.179 1.00 88.00 89 LEU A CA 1
ATOM 694 C C . LEU A 1 89 ? -18.551 4.946 12.479 1.00 88.00 89 LEU A C 1
ATOM 696 O O . LEU A 1 89 ? -19.103 4.611 13.525 1.00 88.00 89 LEU A O 1
ATOM 700 N N . GLY A 1 90 ? -17.704 5.975 12.415 1.00 86.06 90 GLY A N 1
ATOM 701 C CA . GLY A 1 90 ? -17.353 6.821 13.552 1.00 86.06 90 GLY A CA 1
ATOM 702 C C . GLY A 1 90 ? -18.562 7.552 14.134 1.00 86.06 90 GLY A C 1
ATOM 703 O O . GLY A 1 90 ? -18.723 7.590 15.353 1.00 86.06 90 GLY A O 1
ATOM 704 N N . LEU A 1 91 ? -19.459 8.064 13.287 1.00 87.75 91 LEU A N 1
ATOM 705 C CA . LEU A 1 91 ? -20.701 8.704 13.727 1.00 87.75 91 LEU A CA 1
ATOM 706 C C . LEU A 1 91 ? -21.662 7.706 14.380 1.00 87.75 91 LEU A C 1
ATOM 708 O O . LEU A 1 91 ? -22.176 7.978 15.465 1.00 87.75 91 LEU A O 1
ATOM 712 N N . ILE A 1 92 ? -21.881 6.540 13.766 1.00 84.62 92 ILE A N 1
ATOM 713 C CA . ILE A 1 92 ? -22.756 5.503 14.334 1.00 84.62 92 ILE A CA 1
ATOM 714 C C . ILE A 1 92 ? -22.207 5.003 15.662 1.00 84.62 92 ILE A C 1
ATOM 716 O O . ILE A 1 92 ? -22.946 4.918 16.645 1.00 84.62 92 ILE A O 1
ATOM 720 N N . PHE A 1 93 ? -20.911 4.701 15.707 1.00 81.94 93 PHE A N 1
ATOM 721 C CA . PHE A 1 93 ? -20.255 4.234 16.915 1.00 81.94 93 PHE A CA 1
ATOM 722 C C . PHE A 1 93 ? -20.261 5.312 17.999 1.00 81.94 93 PHE A C 1
ATOM 724 O O . PHE A 1 93 ? -20.567 5.015 19.149 1.00 81.94 93 PHE A O 1
ATOM 731 N N . GLY A 1 94 ? -20.010 6.572 17.640 1.00 82.38 94 GLY A N 1
ATOM 732 C CA . GLY A 1 94 ? -20.099 7.709 18.550 1.00 82.38 94 GLY A CA 1
ATOM 733 C C . GLY A 1 94 ? -21.500 7.862 19.143 1.00 82.38 94 GLY A C 1
ATOM 734 O O . GLY A 1 94 ? -21.648 7.947 20.360 1.00 82.38 94 GLY A O 1
ATOM 735 N N . ILE A 1 95 ? -22.549 7.819 18.320 1.00 82.00 95 ILE A N 1
ATOM 736 C CA . ILE A 1 95 ? -23.939 7.886 18.798 1.00 82.00 95 ILE A CA 1
ATOM 737 C C . ILE A 1 95 ? -24.259 6.687 19.697 1.00 82.00 95 ILE A C 1
ATOM 739 O O . ILE A 1 95 ? -24.848 6.861 20.765 1.00 82.00 95 ILE A O 1
ATOM 743 N N . TRP A 1 96 ? -23.847 5.482 19.307 1.00 79.25 96 TRP A N 1
ATOM 744 C CA . TRP A 1 96 ? -24.062 4.276 20.099 1.00 79.25 96 TRP A CA 1
ATOM 745 C C . TRP A 1 96 ? -23.369 4.357 21.466 1.00 79.25 96 TRP A C 1
ATOM 747 O O . TRP A 1 96 ? -24.001 4.136 22.501 1.00 79.25 96 TRP A O 1
ATOM 757 N N . TRP A 1 97 ? -22.101 4.770 21.479 1.00 76.31 97 TRP A N 1
ATOM 758 C CA . TRP A 1 97 ? -21.277 4.879 22.678 1.00 76.31 97 TRP A CA 1
ATOM 759 C C . TRP A 1 97 ? -21.741 5.995 23.617 1.00 76.31 97 TRP A C 1
ATOM 761 O O . TRP A 1 97 ? -21.814 5.801 24.831 1.00 76.31 97 TRP A O 1
ATOM 771 N N . TYR A 1 98 ? -22.075 7.174 23.089 1.00 72.00 98 TYR A N 1
ATOM 772 C CA . TYR A 1 98 ? -22.444 8.32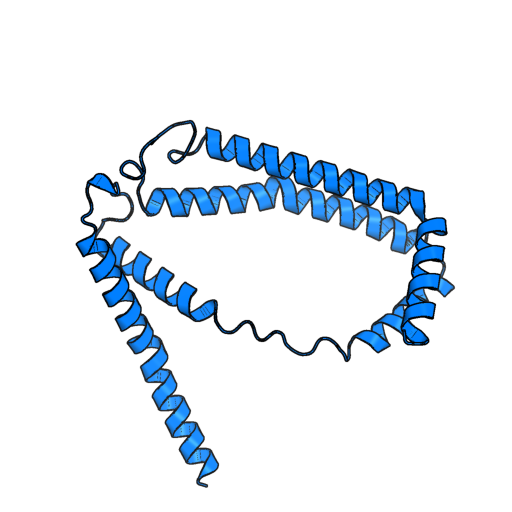0 23.919 1.00 72.00 98 TYR A CA 1
ATOM 773 C C . TYR A 1 98 ? -23.915 8.319 24.341 1.00 72.00 98 TYR A C 1
ATOM 775 O O . TYR A 1 98 ? -24.187 8.691 25.480 1.00 72.00 98 TYR A O 1
ATOM 783 N N . LYS A 1 99 ? -24.852 7.890 23.482 1.00 68.94 99 LYS A N 1
ATOM 784 C CA . LYS A 1 99 ? -26.297 7.993 23.763 1.00 68.94 99 LYS A CA 1
ATOM 785 C C . LYS A 1 99 ? -26.986 6.689 24.164 1.00 68.94 99 LYS A C 1
ATOM 787 O O . LYS A 1 99 ? -27.973 6.766 24.886 1.00 68.94 99 LYS A O 1
ATOM 792 N N . LEU A 1 100 ? -26.539 5.523 23.687 1.00 61.75 100 LEU A N 1
ATOM 793 C CA . LEU A 1 100 ? -27.294 4.267 23.853 1.00 61.75 100 LEU A CA 1
ATOM 794 C C . LEU A 1 100 ? -26.704 3.274 24.860 1.00 61.75 100 LEU A C 1
ATOM 796 O O . LEU A 1 100 ? -27.421 2.372 25.302 1.00 61.75 100 LEU A O 1
ATOM 800 N N . LEU A 1 101 ? -25.424 3.398 25.210 1.00 65.62 101 LEU A N 1
ATOM 801 C CA . LEU A 1 101 ? -24.819 2.548 26.234 1.00 65.62 101 LEU A CA 1
ATOM 802 C C . LEU A 1 101 ? -25.079 3.109 27.638 1.00 65.62 101 LEU A C 1
ATOM 804 O O . LEU A 1 101 ? -24.674 4.235 27.948 1.00 65.62 101 LEU A O 1
ATOM 808 N N . SER A 1 102 ? -25.692 2.287 28.494 1.00 66.00 102 SER A N 1
ATOM 809 C CA . SER A 1 102 ? -25.807 2.550 29.933 1.00 66.00 102 SER A CA 1
ATOM 810 C C . SER A 1 102 ? -24.419 2.564 30.592 1.00 66.00 102 SER A C 1
ATOM 812 O O . SER A 1 102 ? -23.489 1.927 30.094 1.00 66.00 102 SER A O 1
ATOM 814 N N . GLN A 1 103 ? -24.263 3.285 31.707 1.00 64.88 103 GLN A N 1
ATOM 815 C CA . GLN A 1 103 ? -23.007 3.330 32.479 1.00 64.88 103 GLN A CA 1
ATOM 816 C C . GLN A 1 103 ? -22.548 1.919 32.900 1.00 64.88 103 GLN A C 1
ATOM 818 O O . GLN A 1 103 ? -21.366 1.608 32.785 1.00 64.88 103 GLN A O 1
ATOM 823 N N . GLU A 1 104 ? -23.488 1.039 33.257 1.00 62.78 104 GLU A N 1
ATOM 824 C CA . GLU A 1 104 ? -23.217 -0.355 33.646 1.00 62.78 104 GLU A CA 1
ATOM 825 C C . GLU A 1 104 ? -22.596 -1.185 32.505 1.00 62.78 104 GLU A C 1
ATOM 827 O O . GLU A 1 104 ? -21.592 -1.868 32.706 1.00 62.78 104 GLU A O 1
ATOM 832 N N . ASP A 1 105 ? -23.123 -1.057 31.280 1.00 66.00 105 ASP A N 1
ATOM 833 C CA . ASP A 1 105 ? -22.605 -1.763 30.100 1.00 66.00 105 ASP A CA 1
ATOM 834 C C . ASP A 1 105 ? -21.182 -1.264 29.743 1.00 66.00 105 ASP A C 1
ATOM 836 O O . ASP A 1 105 ? -20.308 -2.049 29.365 1.00 66.00 105 ASP A O 1
ATOM 840 N N . LYS A 1 106 ? -20.908 0.044 29.902 1.00 64.06 106 LYS A N 1
ATOM 841 C CA . LYS A 1 106 ? -19.584 0.653 29.631 1.00 64.06 106 LYS A CA 1
ATOM 842 C C . LYS A 1 106 ? -18.498 0.135 30.570 1.00 64.06 106 LYS A C 1
ATOM 844 O O . LYS A 1 106 ? -17.356 -0.059 30.140 1.00 64.06 106 LYS A O 1
ATOM 849 N N . ASP A 1 107 ? -18.837 -0.078 31.834 1.00 70.44 107 ASP A N 1
ATOM 850 C CA . ASP A 1 107 ? -17.892 -0.569 32.832 1.00 70.44 107 ASP A CA 1
ATOM 851 C C . ASP A 1 107 ? -17.593 -2.060 32.648 1.00 70.44 107 ASP A C 1
ATOM 853 O O . ASP A 1 107 ? -16.438 -2.478 32.796 1.00 70.44 107 ASP A O 1
ATOM 857 N N . GLU A 1 108 ? -18.574 -2.855 32.208 1.00 66.31 108 GLU A N 1
ATOM 858 C CA . GLU A 1 108 ? -18.339 -4.254 31.844 1.00 66.31 108 GLU A CA 1
ATOM 859 C C . GLU A 1 108 ? -17.421 -4.381 30.613 1.00 66.31 108 GLU A C 1
ATOM 861 O O . GLU A 1 108 ? -16.485 -5.190 30.620 1.00 66.31 108 GLU A O 1
ATOM 866 N N . PHE A 1 109 ? -17.590 -3.512 29.606 1.00 67.81 109 PHE A N 1
ATOM 867 C CA . PHE A 1 109 ? -16.680 -3.423 28.457 1.00 67.81 109 PHE A CA 1
ATOM 868 C C . PHE A 1 109 ? -15.244 -3.082 28.865 1.00 67.81 109 PHE A C 1
ATOM 870 O O . PHE A 1 109 ? -14.308 -3.779 28.464 1.00 67.81 109 PHE A O 1
ATOM 877 N N . LYS A 1 110 ? -15.050 -2.062 29.713 1.00 68.50 110 LYS A N 1
ATOM 878 C CA . LYS A 1 110 ? -13.717 -1.688 30.221 1.00 68.50 110 LYS A CA 1
ATOM 879 C C . LYS A 1 110 ? -13.067 -2.814 31.027 1.00 68.50 110 LYS A C 1
ATOM 881 O O . LYS A 1 110 ? -11.846 -2.985 30.973 1.00 68.50 110 LYS A O 1
ATOM 886 N N . ARG A 1 111 ? -13.860 -3.591 31.776 1.00 67.88 111 ARG A N 1
ATOM 887 C CA . ARG A 1 111 ? -13.371 -4.737 32.559 1.00 67.88 111 ARG A CA 1
ATOM 888 C C . ARG A 1 111 ? -12.901 -5.879 31.653 1.00 67.88 111 ARG A C 1
ATOM 890 O O . ARG A 1 111 ? -11.838 -6.446 31.908 1.00 67.88 111 ARG A O 1
ATOM 897 N N . ARG A 1 112 ? -13.636 -6.175 30.574 1.00 65.56 112 ARG A N 1
ATOM 898 C CA . ARG A 1 112 ? -13.257 -7.203 29.584 1.00 65.56 112 ARG A CA 1
ATOM 899 C C . ARG A 1 112 ? -12.075 -6.766 28.704 1.00 65.56 112 ARG A C 1
ATOM 901 O O . ARG A 1 112 ? -11.175 -7.568 28.457 1.00 65.56 112 ARG A O 1
ATOM 908 N N . GLU A 1 113 ? -11.982 -5.488 28.325 1.00 65.25 113 GLU A N 1
ATOM 909 C CA . GLU A 1 113 ? -10.859 -4.956 27.532 1.00 65.25 113 GLU A CA 1
ATOM 910 C C . GLU A 1 113 ? -9.512 -5.093 28.270 1.00 65.25 113 GLU A C 1
ATOM 912 O O . GLU A 1 113 ? -8.521 -5.539 27.684 1.00 65.25 113 GLU A O 1
ATOM 917 N N . LYS A 1 114 ? -9.485 -4.798 29.580 1.00 61.88 114 LYS A N 1
ATOM 918 C CA . LYS A 1 114 ? -8.296 -4.984 30.436 1.00 61.88 114 LYS A CA 1
ATOM 919 C C . LYS A 1 114 ? -7.827 -6.442 30.513 1.00 61.88 114 LYS A C 1
ATOM 921 O O . LYS A 1 114 ? -6.630 -6.672 30.655 1.00 61.88 114 LYS A O 1
ATOM 926 N N . SER A 1 115 ? -8.733 -7.414 30.385 1.00 59.44 115 SER A N 1
ATOM 927 C CA . SER A 1 115 ? -8.394 -8.844 30.385 1.00 59.44 115 SER A CA 1
ATOM 928 C C . SER A 1 115 ? -7.782 -9.305 29.050 1.00 59.44 115 SER A C 1
ATOM 930 O O . SER A 1 115 ? -6.885 -10.149 29.032 1.00 59.44 115 SER A O 1
ATOM 932 N N . SER A 1 116 ? -8.192 -8.703 27.924 1.00 55.19 116 SER A N 1
ATOM 933 C CA . SER A 1 116 ? -7.715 -9.098 26.586 1.00 55.19 116 SER A CA 1
ATOM 934 C C . SER A 1 116 ? -6.378 -8.465 26.163 1.00 55.19 116 SER A C 1
ATOM 936 O O . SER A 1 116 ? -5.657 -9.051 25.352 1.00 55.19 116 SER A O 1
ATOM 938 N N . LYS A 1 117 ? -5.989 -7.316 26.748 1.00 53.81 117 LYS A N 1
ATOM 939 C CA . LYS A 1 117 ? -4.740 -6.594 26.408 1.00 53.81 117 LYS A CA 1
ATOM 940 C C . LYS A 1 117 ? -3.460 -7.414 26.609 1.00 53.81 117 LYS A C 1
ATOM 942 O O . LYS A 1 117 ? -2.451 -7.122 25.976 1.00 53.81 117 LYS A O 1
ATOM 947 N N . ASN A 1 118 ? -3.505 -8.480 27.409 1.00 51.34 118 ASN A N 1
ATOM 948 C CA . ASN A 1 118 ? -2.362 -9.372 27.618 1.00 51.34 118 ASN A CA 1
ATOM 949 C C . ASN A 1 118 ? -2.174 -10.452 26.534 1.00 51.34 118 ASN A C 1
ATOM 951 O O . ASN A 1 118 ? -1.148 -11.130 26.556 1.00 51.34 118 ASN A O 1
ATOM 955 N N . LYS A 1 119 ? -3.109 -10.626 25.586 1.00 52.78 119 LYS A N 1
ATOM 956 C CA . LYS A 1 119 ? -3.029 -11.694 24.566 1.00 52.78 119 LYS A CA 1
ATOM 957 C C . LYS A 1 119 ? -2.508 -11.251 23.195 1.00 52.78 119 LYS A C 1
ATOM 959 O O . LYS A 1 119 ? -2.043 -12.097 22.441 1.00 52.78 119 LYS A O 1
ATOM 964 N N . PHE A 1 120 ? -2.490 -9.957 22.879 1.00 48.62 120 PHE A N 1
ATOM 965 C CA . PHE A 1 120 ? -1.964 -9.464 21.597 1.00 48.62 120 PHE A CA 1
ATOM 966 C C . PHE A 1 120 ? -0.472 -9.110 21.690 1.00 48.62 120 PHE A C 1
ATOM 968 O O . PHE A 1 120 ? -0.071 -7.952 21.592 1.00 48.62 120 PHE A O 1
ATOM 975 N N . LYS A 1 121 ? 0.383 -10.121 21.891 1.00 47.31 121 LYS A N 1
ATOM 976 C CA . LYS A 1 121 ? 1.838 -9.979 21.721 1.00 47.31 121 LYS A CA 1
ATOM 977 C C . LYS A 1 121 ? 2.249 -10.428 20.314 1.00 47.31 121 LYS A C 1
ATOM 979 O O . LYS A 1 121 ? 2.204 -11.609 20.006 1.00 47.31 121 LYS A O 1
ATOM 984 N N . LYS A 1 122 ? 2.711 -9.446 19.529 1.00 49.03 122 LYS A N 1
ATOM 985 C CA . LYS A 1 122 ? 3.594 -9.523 18.347 1.00 49.03 122 LYS A CA 1
ATOM 986 C C . LYS A 1 122 ? 3.236 -10.549 17.260 1.00 49.03 122 LYS A C 1
ATOM 988 O O . LYS A 1 122 ? 3.804 -11.634 17.215 1.00 49.03 122 LYS A O 1
ATOM 993 N N . TYR A 1 123 ? 2.506 -10.091 16.245 1.00 42.53 123 TYR A N 1
ATOM 994 C CA . TYR A 1 123 ? 2.804 -10.521 14.878 1.00 42.53 123 TYR A CA 1
ATOM 995 C C . TYR A 1 123 ? 3.971 -9.679 14.356 1.00 42.53 123 TYR A C 1
ATOM 997 O O . TYR A 1 123 ? 3.808 -8.555 13.894 1.00 42.53 123 TYR A O 1
ATOM 1005 N N . SER A 1 124 ? 5.182 -10.213 14.508 1.00 46.19 124 SER A N 1
ATOM 1006 C CA . SER A 1 124 ? 6.379 -9.709 13.836 1.00 46.19 124 SER A CA 1
ATOM 1007 C C . SER A 1 124 ? 6.302 -10.103 12.359 1.00 46.19 124 SER A C 1
ATOM 1009 O O . SER A 1 124 ? 6.883 -11.108 11.956 1.00 46.19 124 SER A O 1
ATOM 1011 N N . ALA A 1 125 ? 5.561 -9.337 11.558 1.00 47.75 125 ALA A N 1
ATOM 1012 C CA . ALA A 1 125 ? 5.532 -9.466 10.102 1.00 47.75 125 ALA A CA 1
ATOM 1013 C C . ALA A 1 125 ? 6.862 -8.949 9.517 1.00 47.75 125 ALA A C 1
ATOM 1015 O O . ALA A 1 125 ? 6.958 -7.832 9.021 1.00 47.75 125 ALA A O 1
ATOM 1016 N N . GLY A 1 126 ? 7.927 -9.740 9.670 1.00 48.16 126 GLY A N 1
ATOM 1017 C CA . GLY A 1 126 ? 9.298 -9.346 9.339 1.00 48.16 126 GLY A CA 1
ATOM 1018 C C . GLY A 1 126 ? 9.745 -9.629 7.902 1.00 48.16 126 GLY A C 1
ATOM 1019 O O . GLY A 1 126 ? 10.869 -9.276 7.568 1.00 48.16 126 GLY A O 1
ATOM 1020 N N . SER A 1 127 ? 8.930 -10.253 7.043 1.00 53.25 127 SER A N 1
ATOM 1021 C CA . SER A 1 127 ? 9.380 -10.629 5.687 1.00 53.25 127 SER A CA 1
ATOM 1022 C C . SER A 1 127 ? 9.050 -9.606 4.594 1.00 53.25 127 SER A C 1
ATOM 1024 O O . SER A 1 127 ? 9.735 -9.572 3.576 1.00 53.25 127 SER A O 1
ATOM 1026 N N . GLY A 1 128 ? 8.056 -8.732 4.797 1.00 60.78 128 GLY A N 1
ATOM 1027 C CA . GLY A 1 128 ? 7.621 -7.777 3.766 1.00 60.78 128 GLY A CA 1
ATOM 1028 C C . GLY A 1 128 ? 8.592 -6.614 3.527 1.00 60.78 128 GLY A C 1
ATOM 1029 O O . GLY A 1 128 ? 8.685 -6.099 2.416 1.00 60.78 128 GLY A O 1
ATOM 1030 N N . ALA A 1 129 ? 9.355 -6.219 4.551 1.00 74.31 129 ALA A N 1
ATOM 1031 C CA . ALA A 1 129 ? 10.212 -5.035 4.486 1.00 74.31 129 ALA A CA 1
ATOM 1032 C C . ALA A 1 129 ? 11.403 -5.205 3.526 1.00 74.31 129 ALA A C 1
ATOM 1034 O O . ALA A 1 129 ? 11.784 -4.250 2.855 1.00 74.31 129 ALA A O 1
ATOM 1035 N N . PHE A 1 130 ? 11.971 -6.413 3.426 1.00 79.75 130 PHE A N 1
ATOM 1036 C CA . PHE A 1 130 ? 13.105 -6.674 2.534 1.00 79.75 130 PHE A CA 1
ATOM 1037 C C . PHE A 1 130 ? 12.690 -6.615 1.059 1.00 79.75 130 PHE A C 1
ATOM 1039 O O . PHE A 1 130 ? 13.329 -5.920 0.276 1.00 79.75 130 PHE A O 1
ATOM 1046 N N . GLY A 1 131 ? 11.581 -7.270 0.693 1.00 80.81 131 GLY A N 1
ATOM 1047 C CA . GLY A 1 131 ? 11.054 -7.222 -0.676 1.00 80.81 131 GLY A CA 1
ATOM 1048 C C . GLY A 1 131 ? 10.671 -5.804 -1.105 1.00 80.81 131 GLY A C 1
ATOM 1049 O O . GLY A 1 131 ? 10.970 -5.394 -2.225 1.00 80.81 131 GLY A O 1
ATOM 1050 N N . PHE A 1 132 ? 10.095 -5.019 -0.190 1.00 83.94 132 PHE A N 1
ATOM 1051 C CA . PHE A 1 132 ? 9.806 -3.605 -0.428 1.00 83.94 132 PHE A CA 1
ATOM 1052 C C . PHE A 1 132 ? 11.081 -2.786 -0.693 1.00 83.94 132 PHE A C 1
ATOM 1054 O O . PHE A 1 132 ? 11.129 -2.018 -1.651 1.00 83.94 132 PHE A O 1
ATOM 1061 N N . PHE A 1 133 ? 12.141 -2.996 0.093 1.00 86.12 133 PHE A N 1
ATOM 1062 C CA . PHE A 1 133 ? 13.431 -2.328 -0.112 1.00 86.12 133 PHE A CA 1
ATOM 1063 C C . PHE A 1 133 ? 14.078 -2.676 -1.456 1.00 86.12 133 PHE A C 1
ATOM 1065 O O . PHE A 1 133 ? 14.526 -1.777 -2.164 1.00 86.12 133 PHE A O 1
ATOM 1072 N N . VAL A 1 134 ? 14.099 -3.961 -1.829 1.00 87.88 134 VAL A N 1
ATOM 1073 C CA . VAL A 1 134 ? 14.616 -4.401 -3.137 1.00 87.88 134 VAL A CA 1
ATOM 1074 C C . VAL A 1 134 ? 13.815 -3.754 -4.267 1.00 87.88 134 VAL A C 1
ATOM 1076 O O . VAL A 1 134 ? 14.404 -3.253 -5.220 1.00 87.88 134 VAL A O 1
ATOM 1079 N N . SER A 1 135 ? 12.489 -3.690 -4.126 1.00 86.44 135 SER A N 1
ATOM 1080 C CA . SER A 1 135 ? 11.610 -3.054 -5.113 1.00 86.44 135 SER A CA 1
ATOM 1081 C C . SER A 1 135 ? 11.916 -1.561 -5.268 1.00 86.44 135 SER A C 1
ATOM 1083 O O . SER A 1 135 ? 11.980 -1.072 -6.388 1.00 86.44 135 SER A O 1
ATOM 1085 N N . ILE A 1 136 ? 12.187 -0.831 -4.178 1.00 88.81 136 ILE A N 1
ATOM 1086 C CA . ILE A 1 136 ? 12.603 0.580 -4.261 1.00 88.81 136 ILE A CA 1
ATOM 1087 C C . ILE A 1 136 ? 13.914 0.723 -5.039 1.00 88.81 136 ILE A C 1
ATOM 1089 O O . ILE A 1 136 ? 14.013 1.570 -5.920 1.00 88.81 136 ILE A O 1
ATOM 1093 N N . ILE A 1 137 ? 14.919 -0.099 -4.731 1.00 89.38 137 ILE A N 1
ATOM 1094 C CA . ILE A 1 137 ? 16.220 -0.036 -5.411 1.00 89.38 137 ILE A CA 1
ATOM 1095 C C . ILE A 1 137 ? 16.066 -0.366 -6.899 1.00 89.38 137 ILE A C 1
ATOM 1097 O O . ILE A 1 137 ? 16.654 0.313 -7.735 1.00 89.38 137 ILE A O 1
ATOM 1101 N N . PHE A 1 138 ? 15.239 -1.358 -7.230 1.00 90.25 138 PHE A N 1
ATOM 1102 C CA . PHE A 1 138 ? 14.891 -1.694 -8.608 1.00 90.25 138 PHE A CA 1
ATOM 1103 C C . PHE A 1 138 ? 14.318 -0.481 -9.354 1.00 90.25 138 PHE A C 1
ATOM 1105 O O . PHE A 1 138 ? 14.799 -0.147 -10.433 1.00 90.25 138 PHE A O 1
ATOM 1112 N N . LEU A 1 139 ? 13.365 0.234 -8.748 1.00 88.62 139 LEU A N 1
ATOM 1113 C CA . LEU A 1 139 ? 12.787 1.443 -9.343 1.00 88.62 139 LEU A CA 1
ATOM 1114 C C . LEU A 1 139 ? 13.803 2.576 -9.498 1.00 88.62 139 LEU A C 1
ATOM 1116 O O . LEU A 1 139 ? 13.754 3.303 -10.486 1.00 88.62 139 LEU A O 1
ATOM 1120 N N . ILE A 1 140 ? 14.734 2.718 -8.553 1.00 89.00 140 ILE A N 1
ATOM 1121 C CA . ILE A 1 140 ? 15.807 3.713 -8.638 1.00 89.00 140 ILE A CA 1
ATOM 1122 C C . ILE A 1 140 ? 16.729 3.414 -9.825 1.00 89.00 140 ILE A C 1
ATOM 1124 O O . ILE A 1 140 ? 17.023 4.323 -10.595 1.00 89.00 140 ILE A O 1
ATOM 1128 N N . ILE A 1 141 ? 17.165 2.162 -10.001 1.00 89.31 141 ILE A N 1
ATOM 1129 C CA . ILE A 1 141 ? 18.022 1.771 -11.134 1.00 89.31 141 ILE A CA 1
ATOM 1130 C C . ILE A 1 141 ? 17.292 2.032 -12.452 1.00 89.31 141 ILE A C 1
ATOM 1132 O O . ILE A 1 141 ? 17.826 2.685 -13.342 1.00 89.31 141 ILE A O 1
ATOM 1136 N N . LEU A 1 142 ? 16.034 1.605 -12.533 1.00 89.25 142 LEU A N 1
ATOM 1137 C CA . LEU A 1 142 ? 15.206 1.762 -13.722 1.00 89.25 142 LEU A CA 1
ATOM 1138 C C . LEU A 1 142 ? 14.959 3.249 -14.063 1.00 89.25 142 LEU A C 1
ATOM 1140 O O . LEU A 1 142 ? 14.901 3.615 -15.236 1.00 89.25 142 LEU A O 1
ATOM 1144 N N . HIS A 1 143 ? 14.899 4.125 -13.050 1.00 88.56 143 HIS A N 1
ATOM 1145 C CA . HIS A 1 143 ? 14.878 5.581 -13.219 1.00 88.56 143 HIS A CA 1
ATOM 1146 C C . HIS A 1 143 ? 16.185 6.147 -13.772 1.00 88.56 143 HIS A C 1
ATOM 1148 O O . HIS A 1 143 ? 16.141 6.968 -14.686 1.00 88.56 143 HIS A O 1
ATOM 1154 N N . PHE A 1 144 ? 17.335 5.703 -13.264 1.00 91.00 144 PHE A N 1
ATOM 1155 C CA . PHE A 1 144 ? 18.634 6.131 -13.790 1.00 91.00 144 PHE A CA 1
ATOM 1156 C C . PHE A 1 144 ? 18.877 5.663 -15.226 1.00 91.00 144 PHE A C 1
ATOM 1158 O O . PHE A 1 144 ? 19.468 6.404 -16.008 1.00 91.00 144 PHE A O 1
ATOM 1165 N N . ASP A 1 145 ? 18.366 4.487 -15.586 1.00 87.88 145 ASP A N 1
ATOM 1166 C CA . ASP A 1 145 ? 18.439 3.953 -16.947 1.00 87.88 145 ASP A CA 1
ATOM 1167 C C . ASP A 1 145 ? 17.434 4.614 -17.910 1.00 87.88 145 ASP A C 1
ATOM 1169 O O . ASP A 1 145 ? 17.477 4.369 -19.113 1.00 87.88 145 ASP A O 1
ATOM 1173 N N . GLY A 1 146 ? 16.518 5.449 -17.401 1.00 86.81 146 GLY A N 1
ATOM 1174 C CA . GLY A 1 146 ? 15.511 6.157 -18.197 1.00 86.81 146 GLY A CA 1
ATOM 1175 C C . GLY A 1 146 ? 14.345 5.292 -18.686 1.00 86.81 146 GLY A C 1
ATOM 1176 O O . GLY A 1 146 ? 13.490 5.790 -19.412 1.00 86.81 146 GLY A O 1
ATOM 1177 N N . ASN A 1 147 ? 14.258 4.030 -18.258 1.00 89.38 147 ASN A N 1
ATOM 1178 C CA . ASN A 1 147 ? 13.308 3.045 -18.787 1.00 89.38 147 ASN A CA 1
ATOM 1179 C C . ASN A 1 147 ? 11.954 3.008 -18.044 1.00 89.38 147 ASN A C 1
ATOM 1181 O O . ASN A 1 147 ? 11.183 2.063 -18.197 1.00 89.38 147 ASN A O 1
ATOM 1185 N N . VAL A 1 148 ? 11.657 4.006 -17.198 1.00 84.38 148 VAL A N 1
ATOM 1186 C CA . VAL A 1 148 ? 10.472 4.009 -16.301 1.00 84.38 148 VAL A CA 1
ATOM 1187 C C . VAL A 1 148 ? 9.167 4.030 -17.067 1.00 84.38 148 VAL A C 1
ATOM 1189 O O . VAL A 1 148 ? 8.262 3.273 -16.734 1.00 84.38 148 VAL A O 1
ATOM 1192 N N . PHE A 1 149 ? 9.099 4.868 -18.093 1.00 85.06 149 PHE A N 1
ATOM 1193 C CA . PHE A 1 149 ? 7.930 5.031 -18.954 1.00 85.06 149 PHE A CA 1
ATOM 1194 C C . PHE A 1 149 ? 8.140 4.351 -20.307 1.00 85.06 149 PHE A C 1
ATOM 1196 O O . PHE A 1 149 ? 7.619 4.792 -21.324 1.00 85.06 149 PHE A O 1
ATOM 1203 N N . THR A 1 150 ? 8.986 3.322 -20.334 1.00 85.50 150 THR A N 1
ATOM 1204 C CA . THR A 1 150 ? 9.227 2.530 -21.533 1.00 85.50 150 THR A CA 1
ATOM 1205 C C . THR A 1 150 ? 8.335 1.303 -21.507 1.00 85.50 150 THR A C 1
ATOM 1207 O O . THR A 1 150 ? 8.305 0.565 -20.520 1.00 85.50 150 THR A O 1
ATOM 1210 N N . ASP A 1 151 ? 7.626 1.099 -22.608 1.00 86.44 151 ASP A N 1
ATOM 1211 C CA . ASP A 1 151 ? 6.732 -0.030 -22.817 1.00 86.44 151 ASP A CA 1
ATOM 1212 C C . ASP A 1 151 ? 7.462 -1.362 -22.618 1.00 86.44 151 ASP A C 1
ATOM 1214 O O . ASP A 1 151 ? 8.601 -1.553 -23.066 1.00 86.44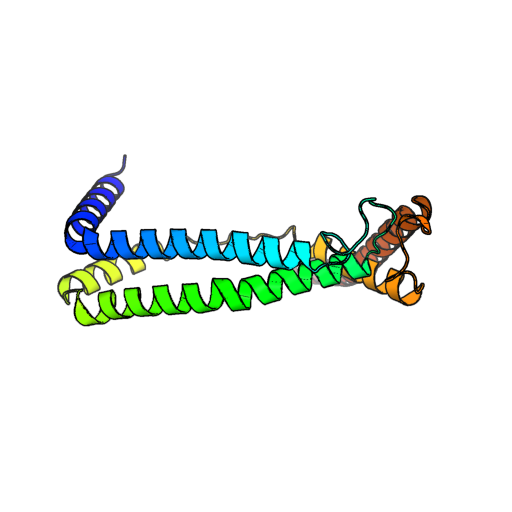 151 ASP A O 1
ATOM 1218 N N . PHE A 1 152 ? 6.790 -2.327 -21.990 1.00 81.88 152 PHE A N 1
ATOM 1219 C CA . PHE A 1 152 ? 7.355 -3.661 -21.781 1.00 81.88 152 PHE A CA 1
ATOM 1220 C C . PHE A 1 152 ? 7.745 -4.367 -23.087 1.00 81.88 152 PHE A C 1
ATOM 1222 O O . PHE A 1 152 ? 8.629 -5.219 -23.072 1.00 81.88 152 PHE A O 1
ATOM 1229 N N . SER A 1 1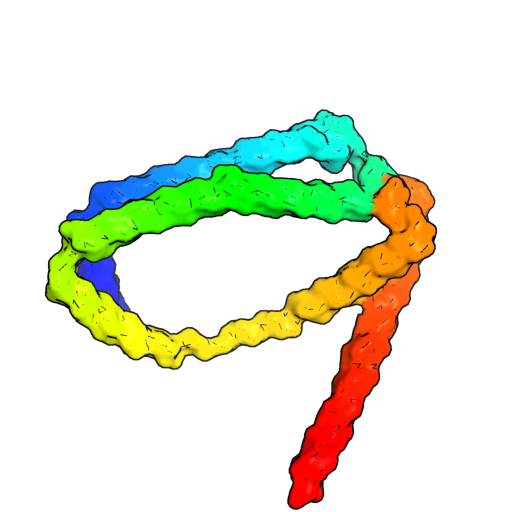53 ? 7.129 -4.015 -24.219 1.00 82.75 153 SER A N 1
ATOM 1230 C CA . SER A 1 153 ? 7.480 -4.543 -25.543 1.00 82.75 153 SER A CA 1
ATOM 1231 C C . SER A 1 153 ? 8.858 -4.090 -26.039 1.00 82.75 153 SER A C 1
ATOM 1233 O O . SER A 1 153 ? 9.502 -4.820 -26.794 1.00 82.75 153 SER A O 1
ATOM 1235 N N . ALA A 1 154 ? 9.330 -2.919 -25.606 1.00 85.12 154 ALA A N 1
ATOM 1236 C CA . ALA A 1 154 ? 10.631 -2.377 -25.986 1.00 85.12 154 ALA A CA 1
ATOM 1237 C C . ALA A 1 154 ? 11.771 -2.888 -25.087 1.00 85.12 154 ALA A C 1
ATOM 1239 O O . ALA A 1 154 ? 12.943 -2.832 -25.469 1.00 85.12 154 ALA A O 1
ATOM 1240 N N . LEU A 1 155 ? 11.443 -3.412 -23.904 1.00 84.50 155 LEU A N 1
ATOM 1241 C CA . LEU A 1 155 ? 12.409 -3.912 -22.931 1.00 84.50 155 LEU A CA 1
ATOM 1242 C C . LEU A 1 155 ? 12.603 -5.422 -23.077 1.00 84.50 155 LEU A C 1
ATOM 1244 O O . LEU A 1 155 ? 11.659 -6.208 -23.105 1.00 84.50 155 LEU A O 1
ATOM 1248 N N . SER A 1 156 ? 13.862 -5.857 -23.122 1.00 86.88 156 SER A N 1
ATOM 1249 C CA . SER A 1 156 ? 14.158 -7.290 -23.120 1.00 86.88 156 SER A CA 1
ATOM 1250 C C . SER A 1 156 ? 13.877 -7.908 -21.747 1.00 86.88 156 SER A C 1
ATOM 1252 O O . SER A 1 156 ? 14.154 -7.315 -20.704 1.00 86.88 156 SER A O 1
ATOM 1254 N N . PHE A 1 157 ? 13.398 -9.152 -21.728 1.00 83.06 157 PHE A N 1
ATOM 1255 C CA . PHE A 1 157 ? 13.231 -9.897 -20.476 1.00 83.06 157 PHE A CA 1
ATOM 1256 C C . PHE A 1 157 ? 14.561 -10.066 -19.717 1.00 83.06 157 PHE A C 1
ATOM 1258 O O . PHE A 1 157 ? 14.586 -10.039 -18.487 1.00 83.06 157 PHE A O 1
ATOM 1265 N N . THR A 1 158 ? 15.677 -10.173 -20.447 1.00 88.38 158 THR A N 1
ATOM 1266 C CA . THR A 1 158 ? 17.030 -10.221 -19.877 1.00 88.38 158 THR A CA 1
ATOM 1267 C C . THR A 1 158 ? 17.349 -8.967 -19.072 1.00 88.38 158 THR A C 1
ATOM 1269 O O . THR A 1 158 ? 17.818 -9.091 -17.945 1.00 88.38 158 THR A O 1
ATOM 1272 N N . TYR A 1 159 ? 17.022 -7.780 -19.598 1.00 87.75 159 TYR A N 1
ATOM 1273 C CA . TYR A 1 159 ? 17.192 -6.520 -18.872 1.00 87.75 159 TYR A CA 1
ATOM 1274 C C . TYR A 1 159 ? 16.446 -6.557 -17.534 1.00 87.75 159 TYR A C 1
ATOM 1276 O O . TYR A 1 159 ? 17.030 -6.268 -16.497 1.00 87.75 159 TYR A O 1
ATOM 1284 N N . PHE A 1 160 ? 15.195 -7.027 -17.519 1.00 84.88 160 PHE A N 1
ATOM 1285 C CA . PHE A 1 160 ? 14.421 -7.128 -16.280 1.00 84.88 160 PHE A CA 1
ATOM 1286 C C . PHE A 1 160 ? 15.094 -8.036 -15.238 1.00 84.88 160 PHE A C 1
ATOM 1288 O O . PHE A 1 160 ? 15.204 -7.657 -14.071 1.00 84.88 160 PHE A O 1
ATOM 1295 N N . ILE A 1 161 ? 15.583 -9.213 -15.649 1.00 88.38 161 ILE A N 1
ATOM 1296 C CA . ILE A 1 161 ? 16.305 -10.130 -14.752 1.00 88.38 161 ILE A CA 1
ATOM 1297 C C . ILE A 1 161 ? 17.579 -9.474 -14.212 1.00 88.38 161 ILE A C 1
ATOM 1299 O O . ILE A 1 161 ? 17.836 -9.536 -13.008 1.00 88.38 161 ILE A O 1
ATOM 1303 N N . GLU A 1 162 ? 18.371 -8.845 -15.078 1.00 90.06 162 GLU A N 1
ATOM 1304 C CA . GLU A 1 162 ? 19.620 -8.192 -14.687 1.00 90.06 162 GLU A CA 1
ATOM 1305 C C . GLU A 1 162 ? 19.372 -7.051 -13.699 1.00 90.06 162 GLU A C 1
ATOM 1307 O O . GLU A 1 162 ? 20.020 -7.003 -12.652 1.00 90.06 162 GLU A O 1
ATOM 1312 N N . THR A 1 163 ? 18.386 -6.189 -13.954 1.00 90.06 163 THR A N 1
ATOM 1313 C CA . THR A 1 163 ? 18.017 -5.092 -13.050 1.00 90.06 163 THR A CA 1
ATOM 1314 C C . THR A 1 163 ? 17.533 -5.618 -11.695 1.00 90.06 163 THR A C 1
ATOM 1316 O O . THR A 1 163 ? 17.903 -5.067 -10.656 1.00 90.06 163 THR A O 1
ATOM 1319 N N . TRP A 1 164 ? 16.770 -6.718 -11.657 1.00 87.62 164 TRP A N 1
ATOM 1320 C CA . TRP A 1 164 ? 16.352 -7.358 -10.399 1.00 87.62 164 TRP A CA 1
ATOM 1321 C C . TRP A 1 164 ? 17.518 -7.961 -9.609 1.00 87.62 164 TRP A C 1
ATOM 1323 O O . TRP A 1 164 ? 17.567 -7.834 -8.379 1.00 87.62 164 TRP A O 1
ATOM 1333 N N . LEU A 1 165 ? 18.471 -8.599 -10.292 1.00 90.81 165 LEU A N 1
ATOM 1334 C CA . LEU A 1 165 ? 19.685 -9.122 -9.663 1.00 90.81 165 LEU A CA 1
ATOM 1335 C C . LEU A 1 165 ? 20.548 -7.988 -9.108 1.00 90.81 165 LEU A C 1
ATOM 1337 O O . LEU A 1 165 ? 20.977 -8.059 -7.954 1.00 90.81 165 LEU A O 1
ATOM 1341 N N . TRP A 1 166 ? 20.734 -6.916 -9.879 1.00 91.75 166 TRP A N 1
ATOM 1342 C CA . TRP A 1 166 ? 21.441 -5.717 -9.433 1.00 91.75 166 TRP A CA 1
ATOM 1343 C C . TRP A 1 166 ? 20.769 -5.073 -8.222 1.00 91.75 166 TRP A C 1
ATOM 1345 O O . TRP A 1 166 ? 21.445 -4.774 -7.236 1.00 91.75 166 TRP A O 1
ATOM 1355 N N . ALA A 1 167 ? 19.445 -4.916 -8.240 1.00 90.31 167 ALA A N 1
ATOM 1356 C CA . ALA A 1 167 ? 18.698 -4.360 -7.116 1.00 90.31 167 ALA A CA 1
ATOM 1357 C C . ALA A 1 167 ? 18.846 -5.207 -5.844 1.00 90.31 167 ALA A C 1
ATOM 1359 O O . ALA A 1 167 ? 19.057 -4.679 -4.750 1.00 90.31 167 ALA A O 1
ATOM 1360 N N . THR A 1 168 ? 18.796 -6.531 -5.992 1.00 90.06 168 THR A N 1
ATOM 1361 C CA . THR A 1 168 ? 18.986 -7.474 -4.885 1.00 90.06 168 THR A CA 1
ATOM 1362 C C . THR A 1 168 ? 20.407 -7.394 -4.324 1.00 90.06 168 THR A C 1
ATOM 1364 O O . THR A 1 168 ? 20.591 -7.366 -3.106 1.00 90.06 168 THR A O 1
ATOM 1367 N N . LEU A 1 169 ? 21.417 -7.300 -5.193 1.00 92.25 169 LEU A N 1
ATOM 1368 C CA . LEU A 1 169 ? 22.814 -7.130 -4.795 1.00 92.25 169 LEU A CA 1
ATOM 1369 C C . LEU A 1 169 ? 22.997 -5.839 -3.990 1.00 92.25 169 LEU A C 1
ATOM 1371 O O . LEU A 1 169 ? 23.550 -5.874 -2.889 1.00 92.25 169 LEU A O 1
ATOM 1375 N N . TRP A 1 170 ? 22.472 -4.716 -4.480 1.00 90.56 170 TRP A N 1
ATOM 1376 C CA . TRP A 1 170 ? 22.512 -3.441 -3.762 1.00 90.56 170 TRP A CA 1
ATOM 1377 C C . TRP A 1 170 ? 21.771 -3.497 -2.419 1.00 90.56 170 TRP A C 1
ATOM 1379 O O . TRP A 1 170 ? 22.264 -2.950 -1.432 1.00 90.56 170 TRP A O 1
ATOM 1389 N N . ALA A 1 171 ? 20.649 -4.218 -2.324 1.00 87.75 171 ALA A N 1
ATOM 1390 C CA . ALA A 1 171 ? 19.956 -4.430 -1.052 1.00 87.75 171 ALA A CA 1
ATOM 1391 C C . ALA A 1 171 ? 20.826 -5.190 -0.036 1.00 87.75 171 ALA A C 1
ATOM 1393 O O . ALA A 1 171 ? 20.887 -4.810 1.138 1.00 87.75 171 ALA A O 1
ATOM 1394 N N . PHE A 1 172 ? 21.549 -6.225 -0.479 1.00 87.31 172 PHE A N 1
ATOM 1395 C CA . PHE A 1 172 ? 22.510 -6.939 0.365 1.00 87.31 172 PHE A CA 1
ATOM 1396 C C . PHE A 1 172 ? 23.687 -6.062 0.786 1.00 87.31 172 PHE A C 1
ATOM 1398 O O . PHE A 1 172 ? 24.137 -6.178 1.920 1.00 87.31 172 PHE A O 1
ATOM 1405 N N . VAL A 1 173 ? 24.167 -5.159 -0.068 1.00 89.25 173 VAL A N 1
ATOM 1406 C CA . VAL A 1 173 ? 25.221 -4.204 0.304 1.00 89.25 173 VAL A CA 1
ATOM 1407 C C . VAL A 1 173 ? 24.715 -3.246 1.388 1.00 89.25 173 VAL A C 1
ATOM 1409 O O . VAL A 1 173 ? 25.353 -3.096 2.431 1.00 89.25 173 VAL A O 1
ATOM 1412 N N . ILE A 1 174 ? 23.538 -2.648 1.190 1.00 88.06 174 ILE A N 1
ATOM 1413 C CA . ILE A 1 174 ? 22.985 -1.625 2.089 1.00 88.06 174 ILE A CA 1
ATOM 1414 C C . ILE A 1 174 ? 22.573 -2.209 3.445 1.00 88.06 174 ILE A C 1
ATOM 1416 O O . ILE A 1 174 ? 22.795 -1.569 4.467 1.00 88.06 174 ILE A O 1
ATOM 1420 N N . ILE A 1 175 ? 21.987 -3.410 3.484 1.00 85.38 175 ILE A N 1
ATOM 1421 C CA . ILE A 1 175 ? 21.528 -4.044 4.735 1.00 85.38 175 ILE A CA 1
ATOM 1422 C C . ILE A 1 175 ? 22.617 -4.935 5.344 1.00 85.38 175 ILE A C 1
ATOM 1424 O O . ILE A 1 175 ? 22.798 -4.967 6.564 1.00 85.38 175 ILE A O 1
ATOM 1428 N N . GLY A 1 176 ? 23.359 -5.657 4.507 1.00 81.94 176 GLY A N 1
ATOM 1429 C CA . GLY A 1 176 ? 24.364 -6.624 4.937 1.00 81.94 176 GLY A CA 1
ATOM 1430 C C . GLY A 1 176 ? 25.565 -5.968 5.602 1.00 81.94 176 GLY A C 1
ATOM 1431 O O . GLY A 1 176 ? 26.000 -6.455 6.644 1.00 81.94 176 GLY A O 1
ATOM 1432 N N . ILE A 1 177 ? 26.059 -4.836 5.085 1.00 86.62 177 ILE A N 1
ATOM 1433 C CA . ILE A 1 177 ? 27.206 -4.146 5.695 1.00 86.62 177 ILE A CA 1
ATOM 1434 C C . ILE A 1 177 ? 26.869 -3.683 7.129 1.00 86.62 177 ILE A C 1
ATOM 1436 O O . ILE A 1 177 ? 27.563 -4.108 8.059 1.00 86.62 177 ILE A O 1
ATOM 1440 N N . PRO A 1 178 ? 25.791 -2.910 7.382 1.00 85.50 178 PRO A N 1
ATOM 1441 C CA . PRO A 1 178 ? 25.388 -2.558 8.745 1.00 85.50 178 PRO A CA 1
ATOM 1442 C C . PRO A 1 178 ? 25.061 -3.776 9.614 1.00 85.50 178 PRO A C 1
ATOM 1444 O O . PRO A 1 178 ? 25.392 -3.788 10.800 1.00 85.50 178 PRO A O 1
ATOM 1447 N N . GLY A 1 179 ? 24.449 -4.813 9.032 1.00 84.81 179 GLY A N 1
ATOM 1448 C CA . GLY A 1 179 ? 24.133 -6.060 9.727 1.00 84.81 179 GLY A CA 1
ATOM 1449 C C . GLY A 1 179 ? 25.377 -6.756 10.281 1.00 84.81 179 GLY A C 1
ATOM 1450 O O . GLY A 1 179 ? 25.384 -7.166 11.441 1.00 84.81 179 GLY A O 1
ATOM 1451 N N . ILE A 1 180 ? 26.457 -6.822 9.497 1.00 88.00 180 ILE A N 1
ATOM 1452 C CA . ILE A 1 180 ? 27.740 -7.391 9.930 1.00 88.00 180 ILE A CA 1
ATOM 1453 C C . ILE A 1 180 ? 28.340 -6.561 11.071 1.00 88.00 180 ILE A C 1
ATOM 1455 O O . ILE A 1 180 ? 28.752 -7.129 12.083 1.00 88.00 180 ILE A O 1
ATOM 1459 N N . PHE A 1 181 ? 28.337 -5.228 10.973 1.00 87.81 181 PHE A N 1
ATOM 1460 C CA . PHE A 1 181 ? 28.826 -4.369 12.059 1.00 87.81 181 PHE A CA 1
ATOM 1461 C C . PHE A 1 181 ? 28.015 -4.534 13.352 1.00 87.81 181 PHE A C 1
ATOM 1463 O O . PHE A 1 181 ? 28.594 -4.639 14.437 1.00 87.81 181 PHE A O 1
ATOM 1470 N N . ALA A 1 182 ? 26.687 -4.617 13.252 1.00 84.75 182 ALA A N 1
ATOM 1471 C CA . ALA A 1 182 ? 25.809 -4.858 14.393 1.00 84.75 182 ALA A CA 1
ATOM 1472 C C . ALA A 1 182 ? 26.048 -6.242 15.023 1.00 84.75 182 ALA A C 1
ATOM 1474 O O . ALA A 1 182 ? 26.107 -6.360 16.249 1.00 84.75 182 ALA A O 1
ATOM 1475 N N . LEU A 1 183 ? 26.244 -7.276 14.198 1.00 86.31 183 LEU A N 1
ATOM 1476 C CA . LEU A 1 183 ? 26.562 -8.632 14.645 1.00 86.31 183 LEU A CA 1
ATOM 1477 C C . LEU A 1 183 ? 27.902 -8.672 15.392 1.00 86.31 183 LEU A C 1
ATOM 1479 O O . LEU A 1 183 ? 27.979 -9.224 16.489 1.00 86.31 183 LEU A O 1
ATOM 1483 N N . LEU A 1 184 ? 28.943 -8.046 14.835 1.00 88.31 184 LEU A N 1
ATOM 1484 C CA . LEU A 1 184 ? 30.267 -7.960 15.458 1.00 88.31 184 LEU A CA 1
ATOM 1485 C C . LEU A 1 184 ? 30.218 -7.196 16.787 1.00 88.31 184 LEU A C 1
ATOM 1487 O O . LEU A 1 184 ? 30.814 -7.631 17.775 1.00 88.31 184 LEU A O 1
ATOM 1491 N N . TYR A 1 185 ? 29.464 -6.094 16.851 1.00 89.88 185 TYR A N 1
ATOM 1492 C CA . TYR A 1 185 ? 29.235 -5.359 18.096 1.00 89.88 185 TYR A CA 1
ATOM 1493 C C . TYR A 1 185 ? 28.514 -6.218 19.147 1.00 89.88 185 TYR A C 1
ATOM 1495 O O . TYR A 1 185 ? 28.908 -6.240 20.316 1.00 89.88 185 TYR A O 1
ATOM 1503 N N . PHE A 1 186 ? 27.485 -6.964 18.740 1.00 87.00 186 PHE A N 1
ATOM 1504 C CA . PHE A 1 186 ? 26.724 -7.830 19.636 1.00 87.00 186 PHE A CA 1
ATOM 1505 C C . PHE A 1 186 ? 27.559 -9.003 20.163 1.00 87.00 186 PHE A C 1
ATOM 1507 O O . PHE A 1 186 ? 27.544 -9.280 21.363 1.00 87.00 186 PHE A O 1
ATOM 1514 N N . LEU A 1 187 ? 28.344 -9.646 19.295 1.00 85.94 187 LEU A N 1
ATOM 1515 C CA . LEU A 1 187 ? 29.285 -10.701 19.676 1.00 85.94 187 LEU A CA 1
ATOM 1516 C C . LEU A 1 187 ? 30.322 -10.176 20.674 1.00 85.94 187 LEU A C 1
ATOM 1518 O O . LEU A 1 187 ? 30.531 -10.795 21.715 1.00 85.94 187 LEU A O 1
ATOM 1522 N N . ARG A 1 188 ? 30.890 -8.987 20.431 1.00 85.25 188 ARG A N 1
ATOM 1523 C CA . ARG A 1 188 ? 31.819 -8.329 21.365 1.00 85.25 188 ARG A CA 1
ATOM 1524 C C . ARG A 1 188 ? 31.189 -8.060 22.735 1.00 85.25 188 ARG A C 1
ATOM 1526 O O . ARG A 1 188 ? 31.877 -8.174 23.743 1.00 85.25 188 ARG A O 1
ATOM 1533 N N . LYS A 1 189 ? 29.906 -7.689 22.783 1.00 81.75 189 LYS A N 1
ATOM 1534 C CA . LYS A 1 189 ? 29.182 -7.434 24.038 1.00 81.75 189 LYS A CA 1
ATOM 1535 C C . LYS A 1 189 ? 28.874 -8.715 24.818 1.00 81.75 189 LYS A C 1
ATOM 1537 O O . LYS A 1 189 ? 28.775 -8.645 26.031 1.00 81.75 189 LYS A O 1
ATOM 1542 N N . LYS A 1 190 ? 28.695 -9.851 24.136 1.00 75.00 190 LYS A N 1
ATOM 1543 C CA . LYS A 1 190 ? 28.357 -11.144 24.756 1.00 75.00 190 LYS A CA 1
ATOM 1544 C C . LYS A 1 190 ? 29.588 -11.953 25.195 1.00 75.00 190 LYS A C 1
ATOM 1546 O O . LYS A 1 190 ? 29.458 -12.846 26.020 1.00 75.00 190 LYS A O 1
ATOM 1551 N N . LEU A 1 191 ? 30.751 -11.667 24.604 1.00 70.19 191 LEU A N 1
ATOM 1552 C CA . LEU A 1 191 ? 32.051 -12.263 24.947 1.00 70.19 191 LEU A CA 1
ATOM 1553 C C . LEU A 1 191 ? 32.798 -11.513 26.069 1.00 70.19 191 LEU A C 1
ATOM 1555 O O . LEU A 1 191 ? 33.824 -12.001 26.533 1.00 70.19 191 LEU A O 1
ATOM 1559 N N . LYS A 1 192 ? 32.306 -10.339 26.480 1.00 49.00 192 LYS A N 1
ATOM 1560 C CA . LYS A 1 192 ? 32.698 -9.647 27.716 1.00 49.00 192 LYS A CA 1
ATOM 1561 C C . LYS A 1 192 ? 31.712 -9.982 28.823 1.00 49.00 192 LYS A C 1
ATOM 1563 O O . LYS A 1 192 ? 32.171 -10.030 29.981 1.00 49.00 192 LYS A O 1
#

Foldseek 3Di:
DDPVVVVVVVVVVVVCVLCVVLVVVLVVLVVVLVVQLVVQLVVLQCPACVHVVHDPDQQTFFQQSVVVSVVSSVVSNCVRRVVVSCVVVVVSVVCCVPPPDDPVNVVVVVVVVVVCVVPPDDPPPPPPVLVVQLVVLLVVVCVVVVRRGPGNNVDDPVNVVVSSVVSNVVSCVVCVVVVVVVVVVVVVVVVD

pLDDT: mean 79.23, std 11.93, range [42.53, 92.62]

Sequence (192 aa):
MSENELSDLNFLKFMVKKYWKILLLIVIGLVVAVIAAIFTLFGIFQNLEIGGYGAWSIGDFSVGDVILGCLWVLLLELLIVVLPTIAYLGLIFGIWWYKLLSQEDKDEFKRREKSSKNKFKKYSAGSGAFGFFVSIIFLIILHFDGNVFTDFSALSFTYFIETWLWATLWAFVIIGIPGIFALLYFLRKKLK

Secondary structure (DSSP, 8-state):
--HHHHHHHHHHHHHHHHTHHHHHHHHHHHHHHHHHHHHHHHHHHHHSTTTTTS-SSGGGSBHHHHHHHHHHHHHHIIIIIIHHHHHHHHHHHHHIIIII--HHHHHHHHHHHHHHTTT-------SHHHHHHHHHHHHHHHHHTT-TT-BTTTS-HHHHHHHHHHHHHHHHHHHHHHHHHHHHHHHHHH--